Protein 5G5R (pdb70)

Radius of gyration: 19.46 Å; Cα contacts (8 Å, |Δi|>4): 552; chains: 2; bounding box: 60×40×52 Å

Nearest PDB structures (foldseek):
  5g5r-assembly1_A  TM=1.008E+00  e=5.854E-25  Archaeoglobus fulgidus
  7qbj-assembly1_A  TM=8.516E-01  e=6.018E-09  Escherichia coli
  7qem-assembly1_A  TM=8.513E-01  e=1.292E-08  Escherichia coli
  7oy9-assembly1_B  TM=8.715E-01  e=2.129E-07  Mycolicibacterium smegmatis
  7r50-assembly2_P  TM=8.609E-01  e=3.776E-07  Mycolicibacterium smegmatis

Secondary structure (DSSP, 8-state):
--S-BSS---B-TTSBHHHHHHHHHHH--SEEEEEETTEEEEEEEGGGGTT--TT-BGGGTSBS----B-TTS-HHHHHHHHHHHT-SEEEEEETTEEEEEEEHHHHHHHHHHHHHTTSS--/--EEEEE---EE-TT--EEEEEEEESTT-SS-EEEEEEE-TTS-EEEEEEE-TT--EEE-GGGBTTEEEEEETTTTEEEEEE-S--GGG-EEEEEEEESSSS--SEE---EEEEE-----

B-factor: mean 59.06, std 18.08, range [25.5, 141.25]

Structure (mmCIF, N/CA/C/O backbone):
data_5G5R
#
_entry.id   5G5R
#
_cell.length_a   68.440
_cell.length_b   68.440
_cell.length_c   196.800
_cell.angle_alpha   90.00
_cell.angle_beta   90.00
_cell.angle_gamma   120.00
#
_symmetry.space_group_name_H-M   'P 61 2 2'
#
loop_
_entity.id
_entity.type
_entity.pdbx_description
1 polymer 'SITE-2 PROTEASE'
2 polymer NANOBODY
3 non-polymer 'SULFATE ION'
4 water water
#
loop_
_atom_site.group_PDB
_atom_site.id
_atom_site.type_symbol
_atom_site.label_atom_id
_atom_site.label_alt_id
_atom_site.label_comp_id
_atom_site.label_asym_id
_atom_site.label_entity_id
_atom_site.label_seq_id
_atom_site.pdbx_PDB_ins_code
_atom_site.Cartn_x
_atom_site.Cartn_y
_atom_site.Cartn_z
_atom_site.occupancy
_atom_site.B_iso_or_equiv
_atom_site.auth_seq_id
_atom_site.auth_comp_id
_atom_site.auth_asym_id
_atom_site.auth_atom_id
_atom_site.pdbx_PDB_model_num
ATOM 1 N N . MET A 1 1 ? -18.367 -12.479 13.657 1.00 74.53 235 MET A N 1
ATOM 2 C CA . MET A 1 1 ? -17.068 -11.837 13.496 1.00 70.30 235 MET A CA 1
ATOM 3 C C . MET A 1 1 ? -17.218 -10.364 13.137 1.00 63.00 235 MET A C 1
ATOM 4 O O . MET A 1 1 ? -18.037 -10.002 12.292 1.00 59.80 235 MET A O 1
ATOM 9 N N . ASP A 1 2 ? -16.422 -9.517 13.784 1.00 58.56 236 ASP A N 1
ATOM 10 C CA . ASP A 1 2 ? -16.453 -8.096 13.486 1.00 56.86 236 ASP A CA 1
ATOM 11 C C . ASP A 1 2 ? -15.816 -7.819 12.127 1.00 55.90 236 ASP A C 1
ATOM 12 O O . ASP A 1 2 ? -15.093 -8.649 11.567 1.00 57.76 236 ASP A O 1
ATOM 17 N N . VAL A 1 3 ? -16.097 -6.624 11.603 1.00 54.08 237 VAL A N 1
ATOM 18 C CA . VAL A 1 3 ? -15.575 -6.150 10.323 1.00 53.75 237 VAL A CA 1
ATOM 19 C C . VAL A 1 3 ? -15.895 -7.159 9.225 1.00 54.83 237 VAL A C 1
ATOM 20 O O . VAL A 1 3 ? -15.048 -7.467 8.377 1.00 57.13 237 VAL A O 1
ATOM 24 N N . MET A 1 4 ? -17.117 -7.682 9.232 1.00 52.31 238 MET A N 1
ATOM 25 C CA . MET A 1 4 ? -17.577 -8.622 8.220 1.00 49.26 238 MET A CA 1
ATOM 26 C C . MET A 1 4 ? -18.611 -7.948 7.332 1.00 48.18 238 MET A C 1
ATOM 27 O O . MET A 1 4 ? -19.556 -7.328 7.831 1.00 50.78 238 MET A O 1
ATOM 32 N N . ASN A 1 5 ? -18.432 -8.073 6.021 1.00 40.73 239 ASN A N 1
ATOM 33 C CA . ASN A 1 5 ? -19.385 -7.552 5.051 1.00 43.89 239 ASN A CA 1
ATOM 34 C C . ASN A 1 5 ? -20.372 -8.653 4.679 1.00 42.89 239 ASN A C 1
ATOM 35 O O . ASN A 1 5 ? -19.981 -9.673 4.100 1.00 37.62 239 ASN A O 1
ATOM 40 N N . THR A 1 6 ? -21.647 -8.449 5.012 1.00 43.44 240 THR A N 1
ATOM 41 C CA . THR A 1 6 ? -22.677 -9.432 4.699 1.00 48.15 240 THR A CA 1
ATOM 42 C C . THR A 1 6 ? -23.184 -9.332 3.265 1.00 51.74 240 THR A C 1
ATOM 43 O O . THR A 1 6 ? -23.893 -10.239 2.814 1.00 56.27 240 THR A O 1
ATOM 47 N N . GLU A 1 7 ? -22.839 -8.266 2.544 1.00 45.73 241 GLU A N 1
ATOM 48 C CA . GLU A 1 7 ? -23.248 -8.106 1.148 1.00 46.08 241 GLU A CA 1
ATOM 49 C C . GLU A 1 7 ? -22.106 -8.546 0.232 1.00 47.59 241 GLU A C 1
ATOM 50 O O . GLU A 1 7 ? -21.408 -7.744 -0.390 1.00 48.44 241 GLU A O 1
ATOM 56 N N . VAL A 1 8 ? -21.938 -9.862 0.151 1.00 46.20 242 VAL A N 1
ATOM 57 C CA . VAL A 1 8 ? -20.832 -10.453 -0.593 1.00 45.47 242 VAL A CA 1
ATOM 58 C C . VAL A 1 8 ? -21.165 -10.468 -2.076 1.00 48.63 242 VAL A C 1
ATOM 59 O O . VAL A 1 8 ? -22.293 -10.784 -2.476 1.00 50.36 242 VAL A O 1
ATOM 63 N N . VAL A 1 9 ? -20.179 -10.127 -2.898 1.00 46.19 243 VAL A N 1
ATOM 64 C CA . VAL A 1 9 ? -20.291 -10.220 -4.347 1.00 44.32 243 VAL A CA 1
ATOM 65 C C . VAL A 1 9 ? -19.665 -11.546 -4.758 1.00 41.14 243 VAL A C 1
ATOM 66 O O . VAL A 1 9 ? -18.451 -11.738 -4.627 1.00 39.75 243 VAL A O 1
ATOM 70 N N . THR A 1 10 ? -20.491 -12.466 -5.245 1.00 37.65 244 THR A N 1
ATOM 71 C CA . THR A 1 10 ? -20.054 -13.807 -5.599 1.00 40.79 244 THR A CA 1
ATOM 72 C C . THR A 1 10 ? -20.294 -14.064 -7.081 1.00 41.49 244 THR A C 1
ATOM 73 O O . THR A 1 10 ? -21.001 -13.317 -7.763 1.00 38.64 244 THR A O 1
ATOM 77 N N . VAL A 1 11 ? -19.684 -15.141 -7.576 1.00 42.26 245 VAL A N 1
ATOM 78 C CA . VAL A 1 11 ? -19.871 -15.601 -8.944 1.00 41.53 245 VAL A CA 1
ATOM 79 C C . VAL A 1 11 ? -20.201 -17.087 -8.910 1.00 42.29 245 VAL A C 1
ATOM 80 O O . VAL A 1 11 ? -20.051 -17.759 -7.890 1.00 46.40 245 VAL A O 1
ATOM 84 N N . THR A 1 12 ? -20.657 -17.591 -10.047 1.00 44.81 246 THR A N 1
ATOM 85 C CA . THR A 1 12 ? -20.957 -18.999 -10.236 1.00 44.97 246 THR A CA 1
ATOM 86 C C . THR A 1 12 ? -19.913 -19.644 -11.137 1.00 41.84 246 THR A C 1
ATOM 87 O O . THR A 1 12 ? -19.200 -18.951 -11.871 1.00 42.91 246 THR A O 1
ATOM 91 N N . PRO A 1 13 ? -19.783 -20.973 -11.101 1.00 39.79 247 PRO A N 1
ATOM 92 C CA . PRO A 1 13 ? -18.842 -21.634 -12.019 1.00 41.91 247 PRO A CA 1
ATOM 93 C C . PRO A 1 13 ? -19.196 -21.453 -13.484 1.00 45.47 247 PRO A C 1
ATOM 94 O O . PRO A 1 13 ? -18.317 -21.611 -14.339 1.00 51.12 247 PRO A O 1
ATOM 98 N N . GLU A 1 14 ? -20.446 -21.119 -13.804 1.00 43.70 248 GLU A N 1
ATOM 99 C CA . GLU A 1 14 ? -20.879 -21.002 -15.189 1.00 46.53 248 GLU A CA 1
ATOM 100 C C . GLU A 1 14 ? -20.793 -19.582 -15.735 1.00 45.68 248 GLU A C 1
ATOM 101 O O . GLU A 1 14 ? -20.988 -19.390 -16.940 1.00 50.04 248 GLU A O 1
ATOM 107 N N . MET A 1 15 ? -20.519 -18.589 -14.895 1.00 42.09 249 MET A N 1
ATOM 108 C CA . MET A 1 15 ? -20.311 -17.242 -15.402 1.00 45.03 249 MET A CA 1
ATOM 109 C C . MET A 1 15 ? -18.992 -17.166 -16.161 1.00 45.84 249 MET A C 1
ATOM 110 O O . MET A 1 15 ? -18.063 -17.941 -15.918 1.00 45.92 249 MET A O 1
ATOM 115 N N . THR A 1 16 ? -18.920 -16.233 -17.101 1.00 44.10 250 THR A N 1
ATOM 116 C CA . THR A 1 16 ? -17.764 -16.106 -17.975 1.00 45.01 250 THR A CA 1
ATOM 117 C C . THR A 1 16 ? -16.783 -15.073 -17.434 1.00 42.69 250 THR A C 1
ATOM 118 O O . THR A 1 16 ? -17.118 -14.243 -16.585 1.00 41.32 250 THR A O 1
ATOM 122 N N . VAL A 1 17 ? -15.550 -15.145 -17.943 1.00 45.09 251 VAL A N 1
ATOM 123 C CA . VAL A 1 17 ? -14.530 -14.159 -17.593 1.00 46.19 251 VAL A CA 1
ATOM 124 C C . VAL A 1 17 ? -15.012 -12.754 -17.930 1.00 47.14 251 VAL A C 1
ATOM 125 O O . VAL A 1 17 ? -14.752 -11.797 -17.190 1.00 48.40 251 VAL A O 1
ATOM 129 N N . SER A 1 18 ? -15.735 -12.611 -19.043 1.00 45.57 252 SER A N 1
ATOM 130 C CA . SER A 1 18 ? -16.250 -11.303 -19.433 1.00 47.26 252 SER A CA 1
ATOM 131 C C . SER A 1 18 ? -17.163 -10.724 -18.361 1.00 49.14 252 SER A C 1
ATOM 132 O O . SER A 1 18 ? -17.049 -9.545 -18.008 1.00 50.51 252 SER A O 1
ATOM 135 N N . GLU A 1 19 ? -18.073 -11.541 -17.826 1.00 47.79 253 GLU A N 1
ATOM 136 C CA . GLU A 1 19 ? -18.986 -11.044 -16.804 1.00 46.45 253 GLU A CA 1
ATOM 137 C C . GLU A 1 19 ? -18.264 -10.768 -15.492 1.00 45.65 253 GLU A C 1
ATOM 138 O O . GLU A 1 19 ? -18.653 -9.857 -14.752 1.00 48.35 253 GLU A O 1
ATOM 144 N N . VAL A 1 20 ? -17.213 -11.533 -15.189 1.00 41.84 254 VAL A N 1
ATOM 145 C CA . VAL A 1 20 ? -16.442 -11.283 -13.976 1.00 44.72 254 VAL A CA 1
ATOM 146 C C . VAL A 1 20 ? -15.715 -9.949 -14.071 1.00 47.59 254 VAL A C 1
ATOM 147 O O . VAL A 1 20 ? -15.659 -9.186 -13.098 1.00 48.77 254 VAL A O 1
ATOM 151 N N . ILE A 1 21 ? -15.151 -9.643 -15.242 1.00 49.45 255 ILE A N 1
ATOM 152 C CA . ILE A 1 21 ? -14.471 -8.364 -15.431 1.00 48.99 255 ILE A CA 1
ATOM 153 C C . ILE A 1 21 ? -15.451 -7.211 -15.253 1.00 50.24 255 ILE A C 1
ATOM 154 O O . ILE A 1 21 ? -15.105 -6.163 -14.692 1.00 50.29 255 ILE A O 1
ATOM 159 N N . ASP A 1 22 ? -16.693 -7.388 -15.713 1.00 49.25 256 ASP A N 1
ATOM 160 C CA . ASP A 1 22 ? -17.708 -6.364 -15.492 1.00 54.52 256 ASP A CA 1
ATOM 161 C C . ASP A 1 22 ? -18.014 -6.200 -14.009 1.00 49.94 256 ASP A C 1
ATOM 162 O O . ASP A 1 22 ? -18.253 -5.081 -13.540 1.00 50.02 256 ASP A O 1
ATOM 167 N N . LEU A 1 23 ? -18.009 -7.301 -13.252 1.00 49.12 257 LEU A N 1
ATOM 168 C CA . LEU A 1 23 ? -18.181 -7.195 -11.807 1.00 46.26 257 LEU A CA 1
ATOM 169 C C . LEU A 1 23 ? -17.009 -6.462 -11.167 1.00 46.43 257 LEU A C 1
ATOM 170 O O . LEU A 1 23 ? -17.195 -5.694 -10.216 1.00 46.75 257 LEU A O 1
ATOM 175 N N . ILE A 1 24 ? -15.795 -6.689 -11.673 1.00 46.30 258 ILE A N 1
ATOM 176 C CA . ILE A 1 24 ? -14.631 -5.970 -11.164 1.00 49.08 258 ILE A CA 1
ATOM 177 C C . ILE A 1 24 ? -14.764 -4.481 -11.449 1.00 48.62 258 ILE A C 1
ATOM 178 O O . ILE A 1 24 ? -14.505 -3.641 -10.579 1.00 50.49 258 ILE A O 1
ATOM 183 N N . LEU A 1 25 ? -15.178 -4.128 -12.668 1.00 48.78 259 LEU A N 1
ATOM 184 C CA . LEU A 1 25 ? -15.345 -2.720 -13.007 1.00 52.50 259 LEU A CA 1
ATOM 185 C C . LEU A 1 25 ? -16.479 -2.080 -12.218 1.00 52.65 259 LEU A C 1
ATOM 186 O O . LEU A 1 25 ? -16.425 -0.882 -11.920 1.00 57.31 259 LEU A O 1
ATOM 191 N N . LYS A 1 26 ? -17.504 -2.856 -11.864 1.00 49.65 260 LYS A N 1
ATOM 192 C CA . LYS A 1 26 ? -18.653 -2.294 -11.163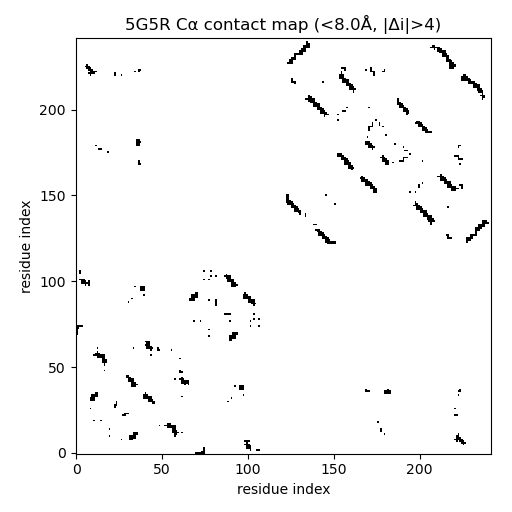 1.00 50.49 260 LYS A CA 1
ATOM 193 C C . LYS A 1 26 ? -18.398 -2.191 -9.663 1.00 50.79 260 LYS A C 1
ATOM 194 O O . LYS A 1 26 ? -18.552 -1.117 -9.072 1.00 51.69 260 LYS A O 1
ATOM 200 N N . THR A 1 27 ? -18.004 -3.298 -9.034 1.00 44.59 261 THR A N 1
ATOM 201 C CA . THR A 1 27 ? -17.904 -3.370 -7.582 1.00 47.35 261 THR A CA 1
ATOM 202 C C . THR A 1 27 ? -16.526 -3.008 -7.046 1.00 51.67 261 THR A C 1
ATOM 203 O O . THR A 1 27 ? -16.375 -2.861 -5.828 1.00 54.53 261 THR A O 1
ATOM 207 N N . LYS A 1 28 ? -15.528 -2.868 -7.917 1.00 48.42 262 LYS A N 1
ATOM 208 C CA . LYS A 1 28 ? -14.138 -2.578 -7.568 1.00 50.39 262 LYS A CA 1
ATOM 209 C C . LYS A 1 28 ? -13.482 -3.696 -6.763 1.00 48.59 262 LYS A C 1
ATOM 210 O O . LYS A 1 28 ? -12.380 -3.506 -6.236 1.00 50.41 262 LYS A O 1
ATOM 216 N N . HIS A 1 29 ? -14.125 -4.857 -6.648 1.00 43.07 263 HIS A N 1
ATOM 217 C CA . HIS A 1 29 ? -13.513 -5.994 -5.972 1.00 46.78 263 HIS A CA 1
ATOM 218 C C . HIS A 1 29 ? -12.521 -6.683 -6.899 1.00 45.48 263 HIS A C 1
ATOM 219 O O . HIS A 1 29 ? -12.778 -6.850 -8.095 1.00 47.52 263 HIS A O 1
ATOM 226 N N . LEU A 1 30 ? -11.383 -7.087 -6.339 1.00 46.61 264 LEU A N 1
ATOM 227 C CA . LEU A 1 30 ? -10.342 -7.774 -7.090 1.00 48.26 264 LEU A CA 1
ATOM 228 C C . LEU A 1 30 ? -10.412 -9.288 -6.938 1.00 48.99 264 LEU A C 1
ATOM 229 O O . LEU A 1 30 ? -9.484 -9.986 -7.356 1.00 53.60 264 LEU A O 1
ATOM 234 N N . GLY A 1 31 ? -11.488 -9.806 -6.353 1.00 44.05 265 GLY A N 1
ATOM 235 C CA . GLY A 1 31 ? -11.653 -11.235 -6.177 1.00 44.36 265 GLY A CA 1
ATOM 236 C C . GLY A 1 31 ? -13.043 -11.587 -5.690 1.00 43.26 265 GLY A C 1
ATOM 237 O O . GLY A 1 31 ? -13.684 -10.784 -5.005 1.00 42.66 265 GLY A O 1
ATOM 238 N N . PHE A 1 32 ? -13.524 -12.783 -6.032 1.00 42.24 266 PHE A N 1
ATOM 239 C CA . PHE A 1 32 ? -14.883 -13.179 -5.697 1.00 43.69 266 PHE A CA 1
ATOM 240 C C . PHE A 1 32 ? -14.939 -14.641 -5.279 1.00 47.76 266 PHE A C 1
ATOM 241 O O . PHE A 1 32 ? -14.284 -15.492 -5.900 1.00 49.99 266 PHE A O 1
ATOM 249 N N . PRO A 1 33 ? -15.707 -14.960 -4.240 1.00 43.52 267 PRO A N 1
ATOM 250 C CA . PRO A 1 33 ? -15.995 -16.367 -3.947 1.00 43.55 267 PRO A CA 1
ATOM 251 C C . PRO A 1 33 ? -16.908 -16.956 -5.010 1.00 43.20 267 PRO A C 1
ATOM 252 O O . PRO A 1 33 ? -17.823 -16.293 -5.504 1.00 39.16 267 PRO A O 1
ATOM 256 N N . VAL A 1 34 ? -16.651 -18.212 -5.367 1.00 42.86 268 VAL A N 1
ATOM 257 C CA . VAL A 1 34 ? -17.480 -18.940 -6.321 1.00 39.65 268 VAL A CA 1
ATOM 258 C C . VAL A 1 34 ? -18.458 -19.805 -5.539 1.00 41.71 268 VAL A C 1
ATOM 259 O O . VAL A 1 34 ? -18.059 -20.536 -4.624 1.00 44.95 268 VAL A O 1
ATOM 263 N N . VAL A 1 35 ? -19.742 -19.722 -5.895 1.00 38.13 269 VAL A N 1
ATOM 264 C CA . VAL A 1 35 ? -20.803 -20.385 -5.152 1.00 40.26 269 VAL A CA 1
ATOM 265 C C . VAL A 1 35 ? -21.725 -21.135 -6.107 1.00 41.36 269 VAL A C 1
ATOM 266 O O . VAL A 1 35 ? -21.846 -20.805 -7.289 1.00 43.68 269 VAL A O 1
ATOM 270 N N . GLU A 1 36 ? -22.377 -22.161 -5.565 1.00 39.26 270 GLU A N 1
ATOM 271 C CA . GLU A 1 36 ? -23.519 -22.820 -6.196 1.00 41.50 270 GLU A CA 1
ATOM 272 C C . GLU A 1 36 ? -24.694 -22.593 -5.252 1.00 41.83 270 GLU A C 1
ATOM 273 O O . GLU A 1 36 ? -24.837 -23.295 -4.247 1.00 43.34 270 GLU A O 1
ATOM 279 N N . GLY A 1 37 ? -25.528 -21.609 -5.571 1.00 45.10 271 GLY A N 1
ATOM 280 C CA . GLY A 1 37 ? -26.473 -21.099 -4.599 1.00 44.26 271 GLY A CA 1
ATOM 281 C C . GLY A 1 37 ? -25.735 -20.245 -3.591 1.00 44.46 271 GLY A C 1
ATOM 282 O O . GLY A 1 37 ? -25.203 -19.186 -3.938 1.00 40.43 271 GLY A O 1
ATOM 283 N N . GLU A 1 38 ? -25.685 -20.697 -2.340 1.00 48.81 272 GLU A N 1
ATOM 284 C CA . GLU A 1 38 ? -24.836 -20.084 -1.330 1.00 43.32 272 GLU A CA 1
ATOM 285 C C . GLU A 1 38 ? -23.661 -20.962 -0.932 1.00 43.34 272 GLU A C 1
ATOM 286 O O . GLU A 1 38 ? -22.791 -20.506 -0.183 1.00 45.79 272 GLU A O 1
ATOM 292 N N . ARG A 1 39 ? -23.608 -22.198 -1.419 1.00 43.51 273 ARG A N 1
ATOM 293 C CA . ARG A 1 39 ? -22.554 -23.128 -1.038 1.00 43.54 273 ARG A CA 1
ATOM 294 C C . ARG A 1 39 ? -21.245 -22.749 -1.723 1.00 43.23 273 ARG A C 1
ATOM 295 O O . ARG A 1 39 ? -21.185 -22.640 -2.952 1.00 44.13 273 ARG A O 1
ATOM 303 N N . LEU A 1 40 ? -20.198 -22.552 -0.927 1.00 44.77 274 LEU A N 1
ATOM 304 C CA . LEU A 1 40 ? -18.898 -22.154 -1.454 1.00 44.52 274 LEU A CA 1
ATOM 305 C C . LEU A 1 40 ? -18.249 -23.319 -2.193 1.00 46.94 274 LEU A C 1
ATOM 306 O O . LEU A 1 40 ? -18.085 -24.406 -1.629 1.00 48.74 274 LEU A O 1
ATOM 311 N N . VAL A 1 41 ? -17.877 -23.095 -3.453 1.00 45.48 275 VAL A N 1
ATOM 312 C CA . VAL A 1 41 ? -17.242 -24.124 -4.267 1.00 47.67 275 VAL A CA 1
ATOM 313 C C . VAL A 1 41 ? -15.872 -23.716 -4.787 1.00 46.19 275 VAL A C 1
ATOM 314 O O . VAL A 1 41 ? -15.154 -24.571 -5.327 1.00 48.99 275 VAL A O 1
ATOM 318 N N . GLY A 1 42 ? -15.481 -22.454 -4.655 1.00 44.32 276 GLY A N 1
ATOM 319 C CA . GLY A 1 42 ? -14.177 -22.038 -5.138 1.00 39.52 276 GLY A CA 1
ATOM 320 C C . GLY A 1 42 ? -13.984 -20.551 -4.952 1.00 42.25 276 GLY A C 1
ATOM 321 O O . GLY A 1 42 ? -14.870 -19.836 -4.469 1.00 44.40 276 GLY A O 1
ATOM 322 N N . ILE A 1 43 ? -12.799 -20.094 -5.347 1.00 42.91 277 ILE A N 1
ATOM 323 C CA . ILE A 1 43 ? -12.418 -18.690 -5.257 1.00 45.28 277 ILE A CA 1
ATOM 324 C C . ILE A 1 43 ? -11.747 -18.296 -6.567 1.00 44.90 277 ILE A C 1
ATOM 325 O O . ILE A 1 43 ? -11.046 -19.105 -7.184 1.00 49.06 277 ILE A O 1
ATOM 330 N N . ILE A 1 44 ? -11.981 -17.062 -7.006 1.00 40.20 278 ILE A N 1
ATOM 331 C CA . ILE A 1 44 ? -11.388 -16.544 -8.232 1.00 45.30 278 ILE A CA 1
ATOM 332 C C . ILE A 1 44 ? -10.864 -15.141 -7.962 1.00 45.88 278 ILE A C 1
ATOM 333 O O . ILE A 1 44 ? -11.455 -14.384 -7.183 1.00 48.47 278 ILE A O 1
ATOM 338 N N . THR A 1 45 ? -9.735 -14.805 -8.583 1.00 45.18 279 THR A N 1
ATOM 339 C CA . THR A 1 45 ? -9.063 -13.533 -8.364 1.00 48.37 279 THR A CA 1
ATOM 340 C C . THR A 1 45 ? -8.757 -12.878 -9.703 1.00 52.61 279 THR A C 1
ATOM 341 O O . THR A 1 45 ? -8.888 -13.488 -10.768 1.00 56.98 279 THR A O 1
ATOM 345 N N . LEU A 1 46 ? -8.336 -11.612 -9.633 1.00 53.58 280 LEU A N 1
ATOM 346 C CA . LEU A 1 46 ? -7.931 -10.898 -10.839 1.00 51.61 280 LEU A CA 1
ATOM 347 C C . LEU A 1 46 ? -6.717 -11.547 -11.489 1.00 56.00 280 LEU A C 1
ATOM 348 O O . LEU A 1 46 ? -6.587 -11.533 -12.718 1.00 54.78 280 LEU A O 1
ATOM 353 N N . HIS A 1 47 ? -5.822 -12.124 -10.682 1.00 58.06 281 HIS A N 1
ATOM 354 C CA . HIS A 1 47 ? -4.647 -12.792 -11.230 1.00 62.21 281 HIS A CA 1
ATOM 355 C C . HIS A 1 47 ? -5.029 -14.009 -12.063 1.00 61.60 281 HIS A C 1
ATOM 356 O O . HIS A 1 47 ? -4.305 -14.370 -12.997 1.00 60.90 281 HIS A O 1
ATOM 363 N N . ASP A 1 48 ? -6.163 -14.643 -11.753 1.00 61.96 282 ASP A N 1
ATOM 364 C CA . ASP A 1 48 ? -6.552 -15.854 -12.469 1.00 61.84 282 ASP A CA 1
ATOM 365 C C . ASP A 1 48 ? -7.043 -15.554 -13.879 1.00 57.29 282 ASP A C 1
ATOM 366 O O . ASP A 1 48 ? -6.949 -16.416 -14.759 1.00 55.43 282 ASP A O 1
ATOM 371 N N . ILE A 1 49 ? -7.564 -14.352 -14.117 1.00 55.03 283 ILE A N 1
ATOM 372 C CA . ILE A 1 49 ? -8.198 -14.034 -15.393 1.00 55.84 283 ILE A CA 1
ATOM 373 C C . ILE A 1 49 ? -7.226 -13.303 -16.308 1.00 53.95 283 ILE A C 1
ATOM 374 O O . ILE A 1 49 ? -7.619 -12.795 -17.364 1.00 58.68 283 ILE A O 1
ATOM 379 N N . ILE A 1 50 ? -5.955 -13.250 -15.919 1.00 70.58 284 ILE A N 1
ATOM 380 C CA . ILE A 1 50 ? -4.951 -12.584 -16.741 1.00 76.73 284 ILE A CA 1
ATOM 381 C C . ILE A 1 50 ? -4.717 -13.406 -18.002 1.00 80.01 284 ILE A C 1
ATOM 382 O O . ILE A 1 50 ? -4.351 -14.586 -17.932 1.00 80.68 284 ILE A O 1
ATOM 387 N N . GLY A 1 51 ? -4.927 -12.786 -19.162 1.00 81.37 285 GLY A N 1
ATOM 388 C CA . GLY A 1 51 ? -4.695 -13.455 -20.427 1.00 85.44 285 GLY A CA 1
ATOM 389 C C . GLY A 1 51 ? -5.678 -14.550 -20.776 1.00 80.20 285 GLY A C 1
ATOM 390 O O . GLY A 1 51 ? -5.478 -15.245 -21.777 1.00 84.48 285 GLY A O 1
ATOM 391 N N . VAL A 1 52 ? -6.728 -14.731 -19.987 1.00 75.85 286 VAL A N 1
ATOM 392 C CA . VAL A 1 52 ? -7.736 -15.754 -20.238 1.00 77.92 286 VAL A CA 1
ATOM 393 C C . VAL A 1 52 ? -8.771 -15.204 -21.207 1.00 78.95 286 VAL A C 1
ATOM 394 O O . VAL A 1 52 ? -9.172 -14.037 -21.114 1.00 77.06 286 VAL A O 1
ATOM 398 N N . GLU A 1 53 ? -9.200 -16.042 -22.146 1.00 80.07 287 GLU A N 1
ATOM 399 C CA . GLU A 1 53 ? -10.197 -15.623 -23.120 1.00 81.46 287 GLU A CA 1
ATOM 400 C C . GLU A 1 53 ? -11.492 -15.235 -22.409 1.00 69.07 287 GLU A C 1
ATOM 401 O O . GLU A 1 53 ? -11.864 -15.861 -21.410 1.00 65.57 287 GLU A O 1
ATOM 407 N N . PRO A 1 54 ? -12.204 -14.212 -22.894 1.00 67.91 288 PRO A N 1
ATOM 408 C CA . PRO A 1 54 ? -13.386 -13.728 -22.161 1.00 62.13 288 PRO A CA 1
ATOM 409 C C . PRO A 1 54 ? -14.554 -14.703 -22.144 1.00 60.42 288 PRO A C 1
ATOM 410 O O . PRO A 1 54 ? -15.418 -14.580 -21.268 1.00 55.64 288 PRO A O 1
ATOM 414 N N . GLU A 1 55 ? -14.615 -15.660 -23.071 1.00 64.43 289 GLU A N 1
ATOM 415 C CA . GLU A 1 55 ? -15.708 -16.625 -23.073 1.00 67.13 289 GLU A CA 1
ATOM 416 C C . GLU A 1 55 ? -15.472 -17.791 -22.121 1.00 65.67 289 GLU A C 1
ATOM 417 O O . GLU A 1 55 ? -16.393 -18.586 -21.903 1.00 61.11 289 GLU A O 1
ATOM 423 N N . GLU A 1 56 ? -14.272 -17.911 -21.558 1.00 63.10 290 GLU A N 1
ATOM 424 C CA . GLU A 1 56 ? -13.971 -19.009 -20.650 1.00 63.89 290 GLU A CA 1
ATOM 425 C C . GLU A 1 56 ? -14.834 -18.920 -19.397 1.00 58.82 290 GLU A C 1
ATOM 426 O O . GLU A 1 56 ? -15.101 -17.831 -18.882 1.00 57.14 290 GLU A O 1
ATOM 432 N N . ARG A 1 57 ? -15.279 -20.075 -18.910 1.00 60.42 291 ARG A N 1
ATOM 433 C CA . ARG A 1 57 ? -16.134 -20.109 -17.734 1.00 57.30 291 ARG A CA 1
ATOM 434 C C . ARG A 1 57 ? -15.294 -20.103 -16.457 1.00 53.10 291 ARG A C 1
ATOM 435 O O . ARG A 1 57 ? -14.118 -20.476 -16.451 1.00 54.66 291 ARG A O 1
ATOM 443 N N . VAL A 1 58 ? -15.921 -19.665 -15.362 1.00 51.66 292 VAL A N 1
ATOM 444 C CA . VAL A 1 58 ? -15.203 -19.498 -14.100 1.00 48.88 292 VAL A CA 1
ATOM 445 C C . VAL A 1 58 ? -14.755 -20.845 -13.544 1.00 49.36 292 VAL A C 1
ATOM 446 O O . VAL A 1 58 ? -13.668 -20.962 -12.965 1.00 52.74 292 VAL A O 1
ATOM 450 N N . GLY A 1 59 ? -15.574 -21.885 -13.722 1.00 47.03 293 GLY A N 1
ATOM 451 C CA . GLY A 1 59 ? -15.269 -23.176 -13.126 1.00 50.13 293 GLY A CA 1
ATOM 452 C C . GLY A 1 59 ? -13.958 -23.779 -13.593 1.00 53.52 293 GLY A C 1
ATOM 453 O O . GLY A 1 59 ? -13.343 -24.568 -12.871 1.00 60.59 293 GLY A O 1
ATOM 454 N N . ASN A 1 60 ? -13.511 -23.422 -14.794 1.00 55.67 294 ASN A N 1
ATOM 455 C CA . ASN A 1 60 ? -12.263 -23.937 -15.344 1.00 60.14 294 ASN A CA 1
ATOM 456 C C . ASN A 1 60 ? -11.051 -23.099 -14.960 1.00 65.78 294 ASN A C 1
ATOM 457 O O . ASN A 1 60 ? -9.926 -23.465 -15.313 1.00 64.16 294 ASN A O 1
ATOM 462 N N . ILE A 1 61 ? -11.250 -21.995 -14.246 1.00 51.32 295 ILE A N 1
ATOM 463 C CA . ILE A 1 61 ? -10.170 -21.063 -13.944 1.00 53.63 295 ILE A CA 1
ATOM 464 C C . ILE A 1 61 ? -10.029 -20.925 -12.434 1.00 53.46 295 ILE A C 1
ATOM 465 O O . ILE A 1 61 ? -8.923 -20.733 -11.915 1.00 54.88 295 ILE A O 1
ATOM 470 N N . MET A 1 62 ? -11.147 -21.053 -11.723 1.00 51.21 296 MET A N 1
ATOM 471 C CA . MET A 1 62 ? -11.171 -20.838 -10.285 1.00 45.39 296 MET A CA 1
ATOM 472 C C . MET A 1 62 ? -10.286 -21.847 -9.558 1.00 44.55 296 MET A C 1
ATOM 473 O O . MET A 1 62 ? -9.907 -22.892 -10.094 1.00 45.95 296 MET A O 1
ATOM 478 N N . SER A 1 63 ? -9.964 -21.519 -8.312 1.00 44.73 297 SER A N 1
ATOM 479 C CA . SER A 1 63 ? -9.255 -22.422 -7.419 1.00 47.70 297 SER A CA 1
ATOM 480 C C . SER A 1 63 ? -10.257 -23.080 -6.481 1.00 50.44 297 SER A C 1
ATOM 481 O O . SER A 1 63 ? -11.067 -22.394 -5.851 1.00 48.09 297 SER A O 1
ATOM 484 N N . ARG A 1 64 ? -10.205 -24.409 -6.398 1.00 49.08 298 ARG A N 1
ATOM 485 C CA . ARG A 1 64 ? -11.088 -25.132 -5.493 1.00 52.20 298 ARG A CA 1
ATOM 486 C C . ARG A 1 64 ? -10.544 -25.196 -4.073 1.00 53.62 298 ARG A C 1
ATOM 487 O O . ARG A 1 64 ? -11.295 -25.537 -3.152 1.00 56.17 298 ARG A O 1
ATOM 495 N N . GLU A 1 65 ? -9.265 -24.882 -3.876 1.00 57.35 299 GLU A N 1
ATOM 496 C CA . GLU A 1 65 ? -8.695 -24.743 -2.538 1.00 58.97 299 GLU A CA 1
ATOM 497 C C . GLU A 1 65 ? -9.026 -23.345 -2.038 1.00 61.07 299 GLU A C 1
ATOM 498 O O . GLU A 1 65 ? -8.401 -22.363 -2.447 1.00 64.24 299 GLU A O 1
ATOM 504 N N . VAL A 1 66 ? -10.016 -23.244 -1.157 1.00 57.91 300 VAL A N 1
ATOM 505 C CA . VAL A 1 66 ? -10.510 -21.956 -0.689 1.00 58.94 300 VAL A CA 1
ATOM 506 C C . VAL A 1 66 ? -10.314 -21.876 0.819 1.00 56.75 300 VAL A C 1
ATOM 507 O O . VAL A 1 66 ? -10.835 -22.713 1.568 1.00 57.65 300 VAL A O 1
ATOM 511 N N . VAL A 1 67 ? -9.554 -20.879 1.257 1.00 56.13 301 VAL A N 1
ATOM 512 C CA . VAL A 1 67 ? -9.369 -20.617 2.679 1.00 53.80 301 VAL A CA 1
ATOM 513 C C . VAL A 1 67 ? -10.536 -19.775 3.174 1.00 52.17 301 VAL A C 1
ATOM 514 O O . VAL A 1 67 ? -10.877 -18.751 2.571 1.00 51.31 301 VAL A O 1
ATOM 518 N N . ALA A 1 68 ? -11.156 -20.205 4.270 1.00 52.87 302 ALA A N 1
ATOM 519 C CA . ALA A 1 68 ? -12.330 -19.529 4.800 1.00 49.24 302 ALA A CA 1
ATOM 520 C C . ALA A 1 68 ? -12.255 -19.490 6.320 1.00 55.17 302 ALA A C 1
ATOM 521 O O . ALA A 1 68 ? -11.438 -20.171 6.945 1.00 58.38 302 ALA A O 1
ATOM 523 N N . VAL A 1 69 ? -13.126 -18.673 6.913 1.00 53.44 303 VAL A N 1
ATOM 524 C CA . VAL A 1 69 ? -13.230 -18.542 8.358 1.00 53.32 303 VAL A CA 1
ATOM 525 C C . VAL A 1 69 ? -14.689 -18.689 8.763 1.00 51.27 303 VAL A C 1
ATOM 526 O O . VAL A 1 69 ? -15.606 -18.525 7.956 1.00 54.29 303 VAL A O 1
ATOM 530 N N . SER A 1 70 ? -14.886 -18.995 10.007 1.00 55.18 304 SER A N 1
ATOM 531 C CA . SER A 1 70 ? -16.206 -19.142 10.596 1.00 60.10 304 SER A CA 1
ATOM 532 C C . SER A 1 70 ? -16.639 -17.838 11.259 1.00 57.30 304 SER A C 1
ATOM 533 O O . SER A 1 70 ? -15.800 -17.076 11.750 1.00 56.56 304 SER A O 1
ATOM 536 N N . PRO A 1 71 ? -17.942 -17.543 11.281 1.00 56.59 305 PRO A N 1
ATOM 537 C CA . PRO A 1 71 ? -18.409 -16.347 12.003 1.00 57.90 305 PRO A CA 1
ATOM 538 C C . PRO A 1 71 ? -18.130 -16.394 13.496 1.00 63.03 305 PRO A C 1
ATOM 539 O O . PRO A 1 71 ? -18.245 -15.356 14.160 1.00 65.12 305 PRO A O 1
ATOM 543 N N . ASN A 1 72 ? -17.769 -17.557 14.043 1.00 65.11 306 ASN A N 1
ATOM 544 C CA . ASN A 1 72 ? -17.405 -17.653 15.450 1.00 67.63 306 ASN A CA 1
ATOM 545 C C . ASN A 1 72 ? -15.984 -17.179 15.720 1.00 62.33 306 ASN A C 1
ATOM 546 O O . ASN A 1 72 ? -15.651 -16.887 16.874 1.00 64.05 306 ASN A O 1
ATOM 551 N N . GLN A 1 73 ? -15.143 -17.101 14.693 1.00 54.27 307 GLN A N 1
ATOM 552 C CA . GLN A 1 73 ? -13.796 -16.584 14.859 1.00 53.31 307 GLN A CA 1
ATOM 553 C C . GLN A 1 73 ? -13.817 -15.056 14.880 1.00 50.24 307 GLN A C 1
ATOM 554 O O . GLN A 1 73 ? -14.825 -14.416 14.574 1.00 52.07 307 GLN A O 1
ATOM 560 N N . SER A 1 74 ? -12.683 -14.471 15.248 1.00 50.18 308 SER A N 1
ATOM 561 C CA . SER A 1 74 ? -12.575 -13.030 15.408 1.00 44.37 308 SER A CA 1
ATOM 562 C C . SER A 1 74 ? -11.946 -12.396 14.176 1.00 43.99 308 SER A C 1
ATOM 563 O O . SER A 1 74 ? -11.322 -13.066 13.349 1.00 47.50 308 SER A O 1
ATOM 566 N N . ALA A 1 75 ? -12.117 -11.077 14.065 1.00 54.45 309 ALA A N 1
ATOM 567 C CA . ALA A 1 75 ? -11.494 -10.343 12.973 1.00 50.79 309 ALA A CA 1
ATOM 568 C C . ALA A 1 75 ? -9.976 -10.382 13.059 1.00 48.58 309 ALA A C 1
ATOM 569 O O . ALA A 1 75 ? -9.299 -10.213 12.040 1.00 51.35 309 ALA A O 1
ATOM 571 N N . PHE A 1 76 ? -9.425 -10.606 14.252 1.00 50.42 310 PHE A N 1
ATOM 572 C CA . PHE A 1 76 ? -7.980 -10.705 14.397 1.00 52.89 310 PHE A CA 1
ATOM 573 C C . PHE A 1 76 ? -7.454 -12.045 13.905 1.00 53.35 310 PHE A C 1
ATOM 574 O O . PHE A 1 76 ? -6.322 -12.120 13.418 1.00 56.81 310 PHE A O 1
ATOM 582 N N . GLU A 1 77 ? -8.255 -13.107 14.017 1.00 54.24 311 GLU A N 1
ATOM 583 C CA . GLU A 1 77 ? -7.869 -14.381 13.420 1.00 53.91 311 GLU A CA 1
ATOM 584 C C . GLU A 1 77 ? -7.897 -14.298 11.900 1.00 51.79 311 GLU A C 1
ATOM 585 O O . GLU A 1 77 ? -7.000 -14.822 11.228 1.00 50.68 311 GLU A O 1
ATOM 591 N N . ALA A 1 78 ? -8.918 -13.642 11.343 1.00 50.30 312 ALA A N 1
ATOM 592 C CA . ALA A 1 78 ? -8.977 -13.453 9.897 1.00 49.29 312 ALA A CA 1
ATOM 593 C C . ALA A 1 78 ? -7.812 -12.605 9.408 1.00 48.36 312 ALA A C 1
ATOM 594 O O . ALA A 1 78 ? -7.246 -12.868 8.340 1.00 42.96 312 ALA A O 1
ATOM 596 N N . PHE A 1 79 ? -7.437 -11.581 10.180 1.00 48.25 313 PHE A N 1
ATOM 597 C CA . PHE A 1 79 ? -6.280 -10.768 9.821 1.00 52.25 313 PHE A CA 1
ATOM 598 C C . PHE A 1 79 ? -5.003 -11.596 9.839 1.00 53.63 313 PHE A C 1
ATOM 599 O O . PHE A 1 79 ? -4.144 -11.447 8.961 1.00 53.72 313 PHE A O 1
ATOM 607 N N . LYS A 1 80 ? -4.862 -12.478 10.831 1.00 57.71 314 LYS A N 1
ATOM 608 C CA . LYS A 1 80 ? -3.685 -13.336 10.900 1.00 57.35 314 LYS A CA 1
ATOM 609 C C . LYS A 1 80 ? -3.633 -14.300 9.722 1.00 57.40 314 LYS A C 1
ATOM 610 O O . LYS A 1 80 ? -2.563 -14.527 9.145 1.00 56.79 314 LYS A O 1
ATOM 616 N N . ILE A 1 81 ? -4.777 -14.875 9.350 1.00 57.12 315 ILE A N 1
ATOM 617 C CA . ILE A 1 81 ? -4.801 -15.822 8.241 1.00 55.85 315 ILE A CA 1
ATOM 618 C C . ILE A 1 81 ? -4.484 -15.117 6.929 1.00 55.43 315 ILE A C 1
ATOM 619 O O . ILE A 1 81 ? -3.700 -15.619 6.115 1.00 58.87 315 ILE A O 1
ATOM 624 N N . MET A 1 82 ? -5.076 -13.941 6.707 1.00 53.45 316 MET A N 1
ATOM 625 C CA . MET A 1 82 ? -4.806 -13.207 5.475 1.00 55.51 316 MET A CA 1
ATOM 626 C C . MET A 1 82 ? -3.360 -12.732 5.406 1.00 55.91 316 MET A C 1
ATOM 627 O O . MET A 1 82 ? -2.776 -12.693 4.317 1.00 58.95 316 MET A O 1
ATOM 632 N N . SER A 1 83 ? -2.765 -12.372 6.545 1.00 55.72 317 SER A N 1
ATOM 633 C CA . SER A 1 83 ? -1.355 -11.994 6.550 1.00 60.36 317 SER A CA 1
ATOM 634 C C . SER A 1 83 ? -0.461 -13.204 6.312 1.00 65.02 317 SER A C 1
ATOM 635 O O . SER A 1 83 ? 0.582 -13.094 5.660 1.00 67.74 317 SER A O 1
ATOM 638 N N . GLU A 1 84 ? -0.852 -14.367 6.834 1.00 62.87 318 GLU A N 1
ATOM 639 C CA . GLU A 1 84 ? -0.022 -15.557 6.688 1.00 62.35 318 GLU A CA 1
ATOM 640 C C . GLU A 1 84 ? -0.110 -16.126 5.276 1.00 62.66 318 GLU A C 1
ATOM 641 O O . GLU A 1 84 ? 0.906 -16.542 4.707 1.00 62.65 318 GLU A O 1
ATOM 647 N N . MET A 1 85 ? -1.312 -16.146 4.694 1.00 61.39 319 MET A N 1
ATOM 648 C CA . MET A 1 85 ? -1.510 -16.674 3.350 1.00 59.56 319 MET A CA 1
ATOM 649 C C . MET A 1 85 ? -1.224 -15.655 2.256 1.00 60.69 319 MET A C 1
ATOM 650 O O . MET A 1 85 ? -1.058 -16.044 1.094 1.00 60.36 319 MET A O 1
ATOM 655 N N . GLY A 1 86 ? -1.172 -14.368 2.592 1.00 62.34 320 GLY A N 1
ATOM 656 C CA . GLY A 1 86 ? -0.938 -13.347 1.588 1.00 64.94 320 GLY A CA 1
ATOM 657 C C . GLY A 1 86 ? -2.127 -13.063 0.696 1.00 66.72 320 GLY A C 1
ATOM 658 O O . GLY A 1 86 ? -1.944 -12.699 -0.470 1.00 68.40 320 GLY A O 1
ATOM 659 N N . ILE A 1 87 ? -3.342 -13.218 1.213 1.00 65.98 321 ILE A N 1
ATOM 660 C CA . ILE A 1 87 ? -4.557 -12.991 0.444 1.00 62.98 321 ILE A CA 1
ATOM 661 C C . ILE A 1 87 ? -5.227 -11.717 0.944 1.00 60.42 321 ILE A C 1
ATOM 662 O O . ILE A 1 87 ? -5.016 -11.272 2.076 1.00 59.18 321 ILE A O 1
ATOM 667 N N . GLY A 1 88 ? -6.050 -11.127 0.079 1.00 57.93 322 GLY A N 1
ATOM 668 C CA . GLY A 1 88 ? -6.655 -9.844 0.378 1.00 56.57 322 GLY A CA 1
ATOM 669 C C . GLY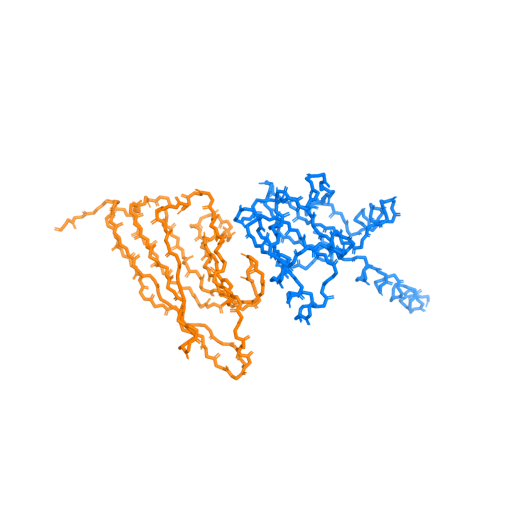 A 1 88 ? -8.099 -9.921 0.823 1.00 55.49 322 GLY A C 1
ATOM 670 O O . GLY A 1 88 ? -8.673 -8.918 1.261 1.00 61.99 322 GLY A O 1
ATOM 671 N N . ARG A 1 89 ? -8.703 -11.101 0.714 1.00 47.26 323 ARG A N 1
ATOM 672 C CA . ARG A 1 89 ? -10.091 -11.281 1.108 1.00 47.06 323 ARG A CA 1
ATOM 673 C C . ARG A 1 89 ? -10.268 -12.681 1.670 1.00 48.98 323 ARG A C 1
ATOM 674 O O . ARG A 1 89 ? -9.560 -13.616 1.287 1.00 53.08 323 ARG A O 1
ATOM 682 N N . LEU A 1 90 ? -11.226 -12.813 2.578 1.00 43.74 324 LEU A N 1
ATOM 683 C CA . LEU A 1 90 ? -11.452 -14.069 3.274 1.00 48.52 324 LEU A CA 1
ATOM 684 C C . LEU A 1 90 ? -12.949 -14.320 3.402 1.00 49.78 324 LEU A C 1
ATOM 685 O O . LEU A 1 90 ? -13.637 -13.606 4.143 1.00 53.01 324 LEU A O 1
ATOM 690 N N . PRO A 1 91 ? -13.493 -15.304 2.690 1.00 52.31 325 PRO A N 1
ATOM 691 C CA . PRO A 1 91 ? -14.927 -15.586 2.814 1.00 48.28 325 PRO A CA 1
ATOM 692 C C . PRO A 1 91 ? -15.256 -16.183 4.173 1.00 48.42 325 PRO A C 1
ATOM 693 O O . PRO A 1 91 ? -14.491 -16.976 4.727 1.00 50.40 325 PRO A O 1
ATOM 697 N N . VAL A 1 92 ? -16.403 -15.784 4.714 1.00 47.32 326 VAL A N 1
ATOM 698 C CA . VAL A 1 92 ? -16.910 -16.307 5.978 1.00 49.28 326 VAL A CA 1
ATOM 699 C C . VAL A 1 92 ? -18.065 -17.244 5.658 1.00 49.87 326 VAL A C 1
ATOM 700 O O . VAL A 1 92 ? -19.078 -16.819 5.089 1.00 49.07 326 VAL A O 1
ATOM 704 N N . VAL A 1 93 ? -17.916 -18.518 6.019 1.00 51.42 327 VAL A N 1
ATOM 705 C CA . VAL A 1 93 ? -18.916 -19.527 5.698 1.00 53.62 327 VAL A CA 1
ATOM 706 C C . VAL A 1 93 ? -19.390 -20.198 6.979 1.00 55.87 327 VAL A C 1
ATOM 707 O O . VAL A 1 93 ? -18.674 -20.254 7.985 1.00 58.07 327 VAL A O 1
ATOM 711 N N . GLU A 1 94 ? -20.623 -20.700 6.934 1.00 59.26 328 GLU A N 1
ATOM 712 C CA . GLU A 1 94 ? -21.207 -21.468 8.026 1.00 62.94 328 GLU A CA 1
ATOM 713 C C . GLU A 1 94 ? -22.090 -22.542 7.413 1.00 63.77 328 GLU A C 1
ATOM 714 O O . GLU A 1 94 ? -23.007 -22.226 6.649 1.00 65.72 328 GLU A O 1
ATOM 720 N N . HIS A 1 95 ? -21.808 -23.804 7.746 1.00 64.39 329 HIS A N 1
ATOM 721 C CA . HIS A 1 95 ? -22.449 -24.959 7.112 1.00 66.71 329 HIS A CA 1
ATOM 722 C C . HIS A 1 95 ? -22.221 -24.955 5.602 1.00 63.83 329 HIS A C 1
ATOM 723 O O . HIS A 1 95 ? -23.120 -25.264 4.817 1.00 66.27 329 HIS A O 1
ATOM 730 N N . GLY A 1 96 ? -21.005 -24.597 5.192 1.00 60.02 330 GLY A N 1
ATOM 731 C CA . GLY A 1 96 ? -20.645 -24.564 3.790 1.00 57.54 330 GLY A CA 1
ATOM 732 C C . GLY A 1 96 ? -21.228 -23.419 2.993 1.00 58.83 330 GLY A C 1
ATOM 733 O O . GLY A 1 96 ? -20.927 -23.307 1.799 1.00 61.27 330 GLY A O 1
ATOM 734 N N . ARG A 1 97 ? -22.041 -22.562 3.605 1.00 57.59 331 ARG A N 1
ATOM 735 C CA . ARG A 1 97 ? -22.699 -21.460 2.916 1.00 54.82 331 ARG A CA 1
ATOM 736 C C . ARG A 1 97 ? -22.015 -20.146 3.265 1.00 51.02 331 ARG A C 1
ATOM 737 O O . ARG A 1 97 ? -21.775 -19.860 4.442 1.00 47.19 331 ARG A O 1
ATOM 745 N N . VAL A 1 98 ? -21.716 -19.347 2.242 1.00 50.96 332 VAL A N 1
ATOM 746 C CA . VAL A 1 98 ? -21.065 -18.058 2.445 1.00 45.64 332 VAL A CA 1
ATOM 747 C C . VAL A 1 98 ? -22.034 -17.115 3.147 1.00 47.72 332 VAL A C 1
ATOM 748 O O . VAL A 1 98 ? -23.099 -16.785 2.613 1.00 55.46 332 VAL A O 1
ATOM 752 N N . VAL A 1 99 ? -21.666 -16.678 4.350 1.00 49.92 333 VAL A N 1
ATOM 753 C CA . VAL A 1 99 ? -22.478 -15.737 5.116 1.00 50.95 333 VAL A CA 1
ATOM 754 C C . VAL A 1 99 ? -21.876 -14.343 5.162 1.00 51.11 333 VAL A C 1
ATOM 755 O O . VAL A 1 99 ? -22.559 -13.406 5.609 1.00 55.62 333 VAL A O 1
ATOM 759 N N . GLY A 1 100 ? -20.636 -14.171 4.722 1.00 48.92 334 GLY A N 1
ATOM 760 C CA . GLY A 1 100 ? -20.009 -12.863 4.733 1.00 48.67 334 GLY A CA 1
ATOM 761 C C . GLY A 1 100 ? -18.639 -12.943 4.102 1.00 44.66 334 GLY A C 1
ATOM 762 O O . GLY A 1 100 ? -18.228 -13.984 3.581 1.00 42.25 334 GLY A O 1
ATOM 763 N N . ILE A 1 101 ? -17.931 -11.818 4.155 1.00 41.05 335 ILE A N 1
ATOM 764 C CA . ILE A 1 101 ? -16.562 -11.748 3.655 1.00 40.51 335 ILE A CA 1
ATOM 765 C C . ILE A 1 101 ? -15.823 -10.662 4.426 1.00 43.13 335 ILE A C 1
ATOM 766 O O . ILE A 1 101 ? -16.404 -9.638 4.798 1.00 42.37 335 ILE A O 1
ATOM 771 N N . VAL A 1 102 ? -14.542 -10.905 4.688 1.00 40.49 336 VAL A N 1
ATOM 772 C CA . VAL A 1 102 ? -13.673 -9.962 5.381 1.00 42.37 336 VAL A CA 1
ATOM 773 C C . VAL A 1 102 ? -12.527 -9.606 4.447 1.00 40.43 336 VAL A C 1
ATOM 774 O O . VAL A 1 102 ? -11.856 -10.497 3.914 1.00 45.91 336 VAL A O 1
ATOM 778 N N . SER A 1 103 ? -12.302 -8.312 4.252 1.00 40.43 337 SER A N 1
ATOM 779 C CA . SER A 1 103 ? -11.249 -7.837 3.367 1.00 45.27 337 SER A CA 1
ATOM 780 C C . SER A 1 103 ? -10.039 -7.389 4.174 1.00 46.50 337 SER A C 1
ATOM 781 O O . SER A 1 103 ? -10.177 -6.814 5.258 1.00 42.71 337 SER A O 1
ATOM 784 N N . ARG A 1 104 ? -8.851 -7.663 3.634 1.00 47.40 338 ARG A N 1
ATOM 785 C CA . ARG A 1 104 ? -7.627 -7.144 4.231 1.00 53.60 338 ARG A CA 1
ATOM 786 C C . ARG A 1 104 ? -7.619 -5.622 4.236 1.00 58.47 338 ARG A C 1
ATOM 787 O O . ARG A 1 104 ? -7.033 -5.006 5.133 1.00 61.68 338 ARG A O 1
ATOM 795 N N . SER A 1 105 ? -8.277 -5.000 3.253 1.00 58.30 339 SER A N 1
ATOM 796 C CA . SER A 1 105 ? -8.306 -3.543 3.177 1.00 58.18 339 SER A CA 1
ATOM 797 C C . SER A 1 105 ? -9.009 -2.936 4.385 1.00 57.55 339 SER A C 1
ATOM 798 O O . SER A 1 105 ? -8.564 -1.913 4.921 1.00 55.67 339 SER A O 1
ATOM 801 N N . ASP A 1 106 ? -10.109 -3.548 4.829 1.00 57.02 340 ASP A N 1
ATOM 802 C CA . ASP A 1 106 ? -10.826 -3.016 5.983 1.00 58.57 340 ASP A CA 1
ATOM 803 C C . ASP A 1 106 ? -10.005 -3.155 7.259 1.00 60.37 340 ASP A C 1
ATOM 804 O O . ASP A 1 106 ? -9.941 -2.221 8.066 1.00 63.14 340 ASP A O 1
ATOM 809 N N . LEU A 1 107 ? -9.363 -4.309 7.454 1.00 59.27 341 LEU A N 1
ATOM 810 C CA . LEU A 1 107 ? -8.590 -4.525 8.672 1.00 57.76 341 LEU A CA 1
ATOM 811 C C . LEU A 1 107 ? -7.340 -3.653 8.713 1.00 59.70 341 LEU A C 1
ATOM 812 O O . LEU A 1 107 ? -6.881 -3.286 9.801 1.00 62.98 341 LEU A O 1
ATOM 817 N N . MET A 1 108 ? -6.776 -3.314 7.551 1.00 60.64 342 MET A N 1
ATOM 818 C CA . MET A 1 108 ? -5.629 -2.412 7.532 1.00 65.70 342 MET A CA 1
ATOM 819 C C . MET A 1 108 ? -6.028 -1.007 7.966 1.00 66.86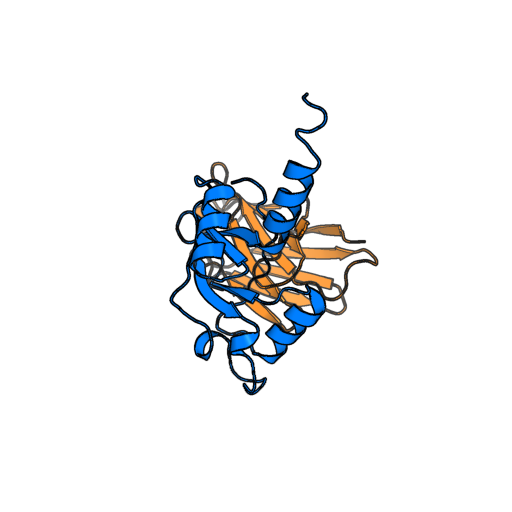 342 MET A C 1
ATOM 820 O O . MET A 1 108 ? -5.247 -0.308 8.621 1.00 68.23 342 MET A O 1
ATOM 825 N N . ARG A 1 109 ? -7.241 -0.577 7.608 1.00 65.29 343 ARG A N 1
ATOM 826 C CA . ARG A 1 109 ? -7.750 0.700 8.093 1.00 68.12 343 ARG A CA 1
ATOM 827 C C . ARG A 1 109 ? -8.183 0.615 9.550 1.00 70.43 343 ARG A C 1
ATOM 828 O O . ARG A 1 109 ? -8.134 1.620 10.267 1.00 74.85 343 ARG A O 1
ATOM 836 N N . ILE A 1 110 ? -8.610 -0.567 9.998 1.00 70.48 344 ILE A N 1
ATOM 837 C CA . ILE A 1 110 ? -8.971 -0.750 11.400 1.00 71.10 344 ILE A CA 1
ATOM 838 C C . ILE A 1 110 ? -7.738 -0.661 12.288 1.00 73.78 344 ILE A C 1
ATOM 839 O O . ILE A 1 110 ? -7.814 -0.187 13.429 1.00 75.42 344 ILE A O 1
ATOM 844 N N . LYS A 1 111 ? -6.581 -1.096 11.790 1.00 74.01 345 LYS A N 1
ATOM 845 C CA . LYS A 1 111 ? -5.371 -0.994 12.595 1.00 79.73 345 LYS A CA 1
ATOM 846 C C . LYS A 1 111 ? -4.937 0.455 12.772 1.00 83.58 345 LYS A C 1
ATOM 847 O O . LYS A 1 111 ? -4.383 0.811 13.818 1.00 86.67 345 LYS A O 1
ATOM 853 N N . GLU A 1 112 ? -5.185 1.303 11.771 1.00 81.52 346 GLU A N 1
ATOM 854 C CA . GLU A 1 112 ? -4.782 2.702 11.868 1.00 82.65 346 GLU A CA 1
ATOM 855 C C . GLU A 1 112 ? -5.580 3.433 12.940 1.00 79.37 346 GLU A C 1
ATOM 856 O O . GLU A 1 112 ? -5.008 4.135 13.781 1.00 81.37 346 GLU A O 1
ATOM 862 N N . ILE A 1 113 ? -6.908 3.286 12.921 1.00 76.95 347 ILE A N 1
ATOM 863 C CA . ILE A 1 113 ? -7.741 3.964 13.910 1.00 78.58 347 ILE A CA 1
ATOM 864 C C . ILE A 1 113 ? -7.438 3.450 15.310 1.00 79.62 347 ILE A C 1
ATOM 865 O O . ILE A 1 113 ? -7.544 4.197 16.291 1.00 81.15 347 ILE A O 1
ATOM 870 N N . LEU A 1 114 ? -7.034 2.182 15.431 1.00 81.89 348 LEU A N 1
ATOM 871 C CA . LEU A 1 114 ? -6.625 1.666 16.733 1.00 83.49 348 LEU A CA 1
ATOM 872 C C . LEU A 1 114 ? -5.408 2.417 17.258 1.00 87.96 348 LEU A C 1
ATOM 873 O O . LEU A 1 114 ? -5.306 2.688 18.460 1.00 87.23 348 LEU A O 1
ATOM 878 N N . GLU A 1 115 ? -4.475 2.763 16.368 1.00 93.99 349 GLU A N 1
ATOM 879 C CA . GLU A 1 115 ? -3.351 3.604 16.763 1.00 103.26 349 GLU A CA 1
ATOM 880 C C . GLU A 1 115 ? -3.804 5.036 17.012 1.00 104.54 349 GLU A C 1
ATOM 881 O O . GLU A 1 115 ? -3.298 5.705 17.920 1.00 107.37 349 GLU A O 1
ATOM 887 N N . ALA A 1 116 ? -4.750 5.524 16.206 1.00 102.96 350 ALA A N 1
ATOM 888 C CA . ALA A 1 116 ? -5.339 6.834 16.458 1.00 99.92 350 ALA A CA 1
ATOM 889 C C . ALA A 1 116 ? -6.090 6.843 17.780 1.00 94.05 350 ALA A C 1
ATOM 890 O O . ALA A 1 116 ? -5.970 7.789 18.568 1.00 93.41 350 ALA A O 1
ATOM 892 N N . LEU A 1 117 ? -6.860 5.791 18.043 1.00 92.43 351 LEU A N 1
ATOM 893 C CA . LEU A 1 117 ? -7.419 5.565 19.362 1.00 92.39 351 LEU A CA 1
ATOM 894 C C . LEU A 1 117 ? -6.289 5.309 20.357 1.00 99.76 351 LEU A C 1
ATOM 895 O O . LEU A 1 117 ? -5.101 5.416 20.042 1.00 100.73 351 LEU A O 1
ATOM 900 N N . GLU A 1 118 ? -6.666 4.979 21.588 1.00 103.97 352 GLU A N 1
ATOM 901 C CA . GLU A 1 118 ? -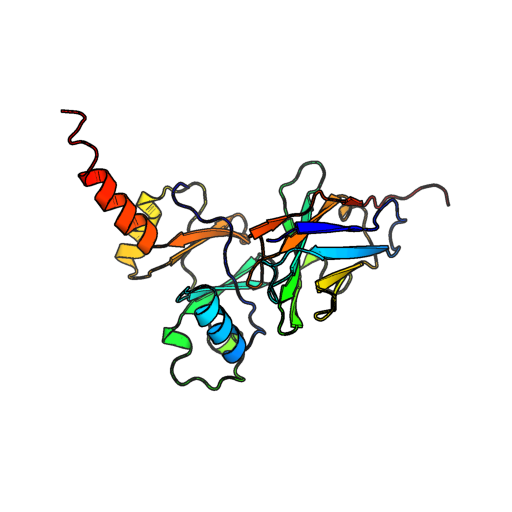5.759 4.596 22.666 1.00 108.37 352 GLU A CA 1
ATOM 902 C C . GLU A 1 118 ? -4.780 5.712 23.037 1.00 108.74 352 GLU A C 1
ATOM 903 O O . GLU A 1 118 ? -3.984 5.537 23.965 1.00 111.80 352 GLU A O 1
ATOM 909 N N . VAL A 1 119 ? -4.805 6.851 22.344 1.00 106.45 353 VAL A N 1
ATOM 910 C CA . VAL A 1 119 ? -4.109 8.044 22.819 1.00 105.65 353 VAL A CA 1
ATOM 911 C C . VAL A 1 119 ? -5.041 8.954 23.611 1.00 107.16 353 VAL A C 1
ATOM 912 O O . VAL A 1 119 ? -4.556 9.842 24.331 1.00 109.61 353 VAL A O 1
ATOM 916 N N . MET A 1 120 ? -6.356 8.775 23.484 1.00 107.86 354 MET A N 1
ATOM 917 C CA . MET A 1 120 ? -7.314 9.483 24.317 1.00 111.54 354 MET A CA 1
ATOM 918 C C . MET A 1 120 ? -7.491 8.820 25.673 1.00 117.30 354 MET A C 1
ATOM 919 O O . MET A 1 120 ? -7.959 9.470 26.612 1.00 119.16 354 MET A O 1
ATOM 924 N N . GLY A 1 121 ? -7.121 7.543 25.795 1.00 119.45 355 GLY A N 1
ATOM 925 C CA . GLY A 1 121 ? -7.300 6.824 27.041 1.00 121.83 355 GLY A CA 1
ATOM 926 C C . GLY A 1 121 ? -6.257 7.122 28.094 1.00 128.16 355 GLY A C 1
ATOM 927 O O . GLY A 1 121 ? -6.468 6.795 29.266 1.00 131.08 355 GLY A O 1
ATOM 928 N N . TRP A 1 122 ? -5.141 7.735 27.708 1.00 131.19 356 TRP A N 1
ATOM 929 C CA . TRP A 1 122 ? -4.073 8.059 28.651 1.00 136.24 356 TRP A CA 1
ATOM 930 C C . TRP A 1 122 ? -4.519 9.164 29.604 1.00 137.17 356 TRP A C 1
ATOM 931 O O . TRP A 1 122 ? -5.151 10.138 29.194 1.00 135.37 356 TRP A O 1
ATOM 942 N N . GLN B 2 1 ? -33.462 5.803 -4.578 1.00 72.06 1 GLN B N 1
ATOM 943 C CA . GLN B 2 1 ? -32.566 5.196 -5.552 1.00 70.95 1 GLN B CA 1
ATOM 944 C C . GLN B 2 1 ? -33.010 3.787 -5.923 1.00 69.20 1 GLN B C 1
ATOM 945 O O . GLN B 2 1 ? -33.118 3.460 -7.102 1.00 71.24 1 GLN B O 1
ATOM 951 N N . VAL B 2 2 ? -33.247 2.940 -4.921 1.00 62.09 2 VAL B N 1
ATOM 952 C CA . VAL B 2 2 ? -33.618 1.548 -5.160 1.00 67.31 2 VAL B CA 1
ATOM 953 C C . VAL B 2 2 ? -34.738 1.168 -4.202 1.00 65.41 2 VAL B C 1
ATOM 954 O O . VAL B 2 2 ? -34.585 1.292 -2.981 1.00 71.17 2 VAL B O 1
ATOM 958 N N . GLN B 2 3 ? -35.858 0.702 -4.749 1.00 61.60 3 GLN B N 1
ATOM 959 C CA . GLN B 2 3 ? -36.941 0.131 -3.962 1.00 61.27 3 GLN B CA 1
ATOM 960 C C . GLN B 2 3 ? -37.450 -1.119 -4.662 1.00 59.59 3 GLN B C 1
ATOM 961 O O . GLN B 2 3 ? -37.511 -1.170 -5.894 1.00 55.00 3 GLN B O 1
ATOM 967 N N . LEU B 2 4 ? -37.817 -2.124 -3.871 1.00 58.07 4 LEU B N 1
ATOM 968 C CA . LEU B 2 4 ? -38.307 -3.398 -4.378 1.00 53.81 4 LEU B CA 1
ATOM 969 C C . LEU B 2 4 ? -39.682 -3.671 -3.789 1.00 58.27 4 LEU B C 1
ATOM 970 O O . LEU B 2 4 ? -39.890 -3.495 -2.584 1.00 61.63 4 LEU B O 1
ATOM 975 N N . GLN B 2 5 ? -40.614 -4.101 -4.638 1.00 61.12 5 GLN B N 1
ATOM 976 C CA . GLN B 2 5 ? -41.982 -4.393 -4.219 1.00 67.89 5 GLN B CA 1
ATOM 977 C C . GLN B 2 5 ? -42.356 -5.788 -4.701 1.00 63.07 5 GLN B C 1
ATOM 978 O O . GLN B 2 5 ? -42.473 -6.020 -5.908 1.00 61.47 5 GLN B O 1
ATOM 984 N N . GLU B 2 6 ? -42.545 -6.710 -3.758 1.00 59.96 6 GLU B N 1
ATOM 985 C CA . GLU B 2 6 ? -42.973 -8.057 -4.094 1.00 57.77 6 GLU B CA 1
ATOM 986 C C . GLU B 2 6 ? -44.412 -8.050 -4.609 1.00 61.88 6 GLU B C 1
ATOM 987 O O . GLU B 2 6 ? -45.152 -7.071 -4.472 1.00 65.01 6 GLU B O 1
ATOM 993 N N . SER B 2 7 ? -44.805 -9.171 -5.208 1.00 61.35 7 SER B N 1
ATOM 994 C CA . SER B 2 7 ? -46.152 -9.326 -5.736 1.00 61.14 7 SER B CA 1
ATOM 995 C C . SER B 2 7 ? -46.461 -10.812 -5.843 1.00 62.49 7 SER B C 1
ATOM 996 O O . SER B 2 7 ? -45.574 -11.625 -6.113 1.00 59.03 7 SER B O 1
ATOM 999 N N . GLY B 2 8 ? -47.728 -11.154 -5.625 1.00 60.45 8 GLY B N 1
ATOM 1000 C CA . GLY B 2 8 ? -48.143 -12.540 -5.640 1.00 60.04 8 GLY B CA 1
ATOM 1001 C C . GLY B 2 8 ? -47.846 -13.242 -4.328 1.00 63.65 8 GLY B C 1
ATOM 1002 O O . GLY B 2 8 ? -47.407 -12.644 -3.341 1.00 65.86 8 GLY B O 1
ATOM 1003 N N 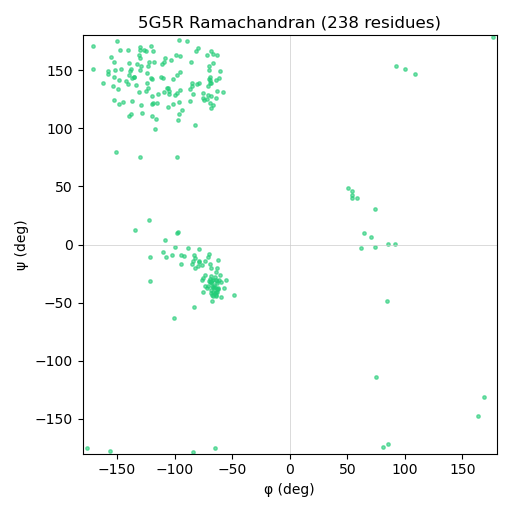. GLY B 2 9 ? -48.096 -14.541 -4.326 1.00 63.89 9 GLY B N 1
ATOM 1004 C CA . GLY B 2 9 ? -47.863 -15.344 -3.144 1.00 62.91 9 GLY B CA 1
ATOM 1005 C C . GLY B 2 9 ? -49.140 -15.617 -2.373 1.00 61.15 9 GLY B C 1
ATOM 1006 O O . GLY B 2 9 ? -50.092 -14.828 -2.386 1.00 62.05 9 GLY B O 1
ATOM 1007 N N . GLY B 2 10 ? -49.165 -16.752 -1.687 1.00 60.16 10 GLY B N 1
ATOM 1008 C CA . GLY B 2 10 ? -50.339 -17.142 -0.921 1.00 57.16 10 GLY B CA 1
ATOM 1009 C C . GLY B 2 10 ? -50.288 -18.621 -0.572 1.00 55.68 10 GLY B C 1
ATOM 1010 O O . GLY B 2 10 ? -49.212 -19.189 -0.379 1.00 53.12 10 GLY B O 1
ATOM 1011 N N . LEU B 2 11 ? -51.473 -19.220 -0.500 1.00 61.79 11 LEU B N 1
ATOM 1012 C CA . LEU B 2 11 ? -51.630 -20.623 -0.140 1.00 59.42 11 LEU B CA 1
ATOM 1013 C C . LEU B 2 11 ? -51.715 -21.469 -1.403 1.00 57.06 11 LEU B C 1
ATOM 1014 O O . LEU B 2 11 ? -52.461 -21.138 -2.330 1.00 56.67 11 LEU B O 1
ATOM 1019 N N . VAL B 2 12 ? -50.952 -22.561 -1.434 1.00 57.21 12 VAL B N 1
ATOM 1020 C CA . VAL B 2 12 ? -50.886 -23.437 -2.596 1.00 59.89 12 VAL B CA 1
ATOM 1021 C C . VAL B 2 12 ? -50.851 -24.885 -2.123 1.00 62.78 12 VAL B C 1
ATOM 1022 O O . VAL B 2 12 ? -50.293 -25.204 -1.069 1.00 62.61 12 VAL B O 1
ATOM 1026 N N . GLN B 2 13 ? -51.476 -25.760 -2.907 1.00 63.19 13 GLN B N 1
ATOM 1027 C CA . GLN B 2 13 ? -51.478 -27.180 -2.604 1.00 62.19 13 GLN B CA 1
ATOM 1028 C C . GLN B 2 13 ? -50.081 -27.765 -2.816 1.00 58.99 13 GLN B C 1
ATOM 1029 O O . GLN B 2 13 ? -49.312 -27.267 -3.643 1.00 59.73 13 GLN B O 1
ATOM 1035 N N . PRO B 2 14 ? -49.721 -28.810 -2.069 1.00 59.32 14 PRO B N 1
ATOM 1036 C CA . PRO B 2 14 ? -48.456 -29.506 -2.343 1.00 55.96 14 PRO B CA 1
ATOM 1037 C C . PRO B 2 14 ? -48.416 -30.027 -3.773 1.00 55.88 14 PRO B C 1
ATOM 1038 O O . PRO B 2 14 ? -49.357 -30.668 -4.247 1.00 56.51 14 PRO B O 1
ATOM 1042 N N . GLY B 2 15 ? -47.313 -29.743 -4.460 1.00 55.36 15 GLY B N 1
ATOM 1043 C CA . GLY B 2 15 ? -47.187 -30.065 -5.864 1.00 54.98 15 GLY B CA 1
ATOM 1044 C C . GLY B 2 15 ? -47.754 -29.028 -6.807 1.00 52.43 15 GLY B C 1
ATOM 1045 O O . GLY B 2 15 ? -47.691 -29.225 -8.027 1.00 51.73 15 GLY B O 1
ATOM 1046 N N . GLY B 2 16 ? -48.307 -27.930 -6.285 1.00 49.34 16 GLY B N 1
ATOM 1047 C CA . GLY B 2 16 ? -48.853 -26.880 -7.117 1.00 49.42 16 GLY B CA 1
ATOM 1048 C C . GLY B 2 16 ? -47.791 -25.900 -7.585 1.00 50.79 16 GLY B C 1
ATOM 1049 O O . GLY B 2 16 ? -46.602 -26.032 -7.300 1.00 47.93 16 GLY B O 1
ATOM 1050 N N . SER B 2 17 ? -48.247 -24.894 -8.325 1.00 53.19 17 SER B N 1
ATOM 1051 C CA . SER B 2 17 ? -47.372 -23.872 -8.876 1.00 51.40 17 SER B CA 1
ATOM 1052 C C . SER B 2 17 ? -47.802 -22.493 -8.396 1.00 49.65 17 SER B C 1
ATOM 1053 O O . SER B 2 17 ? -48.956 -22.271 -8.020 1.00 47.66 17 SER B O 1
ATOM 1056 N N . LEU B 2 18 ? -46.849 -21.563 -8.420 1.00 46.48 18 LEU B N 1
ATOM 1057 C CA . LEU B 2 18 ? -47.080 -20.198 -7.972 1.00 45.42 18 LEU B CA 1
ATOM 1058 C C . LEU B 2 18 ? -45.972 -19.314 -8.526 1.00 50.38 18 LEU B C 1
ATOM 1059 O O . LEU B 2 18 ? -44.804 -19.710 -8.534 1.00 50.95 18 LEU B O 1
ATOM 1064 N N . ARG B 2 19 ? -46.343 -18.121 -8.986 1.00 45.63 19 ARG B N 1
ATOM 1065 C CA . ARG B 2 19 ? -45.403 -17.183 -9.588 1.00 50.95 19 ARG B CA 1
ATOM 1066 C C . ARG B 2 19 ? -45.305 -15.937 -8.721 1.00 48.85 19 ARG B C 1
ATOM 1067 O O . ARG B 2 19 ? -46.315 -15.269 -8.471 1.00 48.16 19 ARG B O 1
ATOM 1075 N N . LEU B 2 20 ? -44.094 -15.628 -8.269 1.00 46.59 20 LEU B N 1
ATOM 1076 C CA . LEU B 2 20 ? -43.818 -14.391 -7.556 1.00 49.15 20 LEU B CA 1
ATOM 1077 C C . LEU B 2 20 ? -43.232 -13.362 -8.513 1.00 52.81 20 LEU B C 1
ATOM 1078 O O . LEU B 2 20 ? -42.492 -13.698 -9.440 1.00 56.28 20 LEU B O 1
ATOM 1083 N N . SER B 2 21 ? -43.572 -12.099 -8.277 1.00 53.00 21 SER B N 1
ATOM 1084 C CA . SER B 2 21 ? -43.104 -10.999 -9.105 1.00 51.98 21 SER B CA 1
ATOM 1085 C C . SER B 2 21 ? -42.517 -9.910 -8.220 1.00 52.80 21 SER B C 1
ATOM 1086 O O . SER B 2 21 ? -42.891 -9.767 -7.052 1.00 54.81 21 SER B O 1
ATOM 1089 N N . CYS B 2 22 ? -41.590 -9.141 -8.788 1.00 50.54 22 CYS B N 1
ATOM 1090 C CA . CYS B 2 22 ? -40.938 -8.062 -8.054 1.00 51.53 22 CYS B CA 1
ATOM 1091 C C . CYS B 2 22 ? -40.500 -6.987 -9.033 1.00 50.85 22 CYS B C 1
ATOM 1092 O O . CYS B 2 22 ? -39.756 -7.274 -9.975 1.00 50.06 22 CYS B O 1
ATOM 1095 N N . ALA B 2 23 ? -40.947 -5.757 -8.801 1.00 51.05 23 ALA B N 1
ATOM 1096 C CA . ALA B 2 23 ? -40.582 -4.614 -9.625 1.00 54.54 23 ALA B CA 1
ATOM 1097 C C . ALA B 2 23 ? -39.611 -3.729 -8.856 1.00 51.44 23 ALA B C 1
ATOM 1098 O O . ALA B 2 23 ? -39.824 -3.450 -7.672 1.00 50.48 23 ALA B O 1
ATOM 1100 N N . ALA B 2 24 ? -38.548 -3.298 -9.528 1.00 51.65 24 ALA B N 1
ATOM 1101 C CA . ALA B 2 24 ? -37.546 -2.421 -8.939 1.00 51.97 24 ALA B CA 1
ATOM 1102 C C . ALA B 2 24 ? -37.734 -1.009 -9.472 1.00 61.18 24 ALA B C 1
ATOM 1103 O O . ALA B 2 24 ? -37.826 -0.805 -10.687 1.00 65.46 24 ALA B O 1
ATOM 1105 N N . SER B 2 25 ? -37.789 -0.040 -8.566 1.00 62.52 25 SER B N 1
ATOM 1106 C CA . SER B 2 25 ? -37.988 1.356 -8.919 1.00 65.21 25 SER B CA 1
ATOM 1107 C C . SER B 2 25 ? -36.863 2.205 -8.342 1.00 63.85 25 SER B C 1
ATOM 1108 O O . SER B 2 25 ? -36.090 1.764 -7.486 1.00 57.18 25 SER B O 1
ATOM 1111 N N . GLY B 2 26 ? -36.777 3.430 -8.826 1.00 65.20 26 GLY B N 1
ATOM 1112 C CA . GLY B 2 26 ? -35.804 4.383 -8.339 1.00 62.82 26 GLY B CA 1
ATOM 1113 C C . GLY B 2 26 ? -34.707 4.638 -9.358 1.00 71.85 26 GLY B C 1
ATOM 1114 O O . GLY B 2 26 ? -34.305 3.750 -10.122 1.00 62.72 26 GLY B O 1
ATOM 1115 N N . SER B 2 27 ? -34.204 5.875 -9.362 1.00 72.02 27 SER B N 1
ATOM 1116 C CA . SER B 2 27 ? -33.162 6.256 -10.308 1.00 70.74 27 SER B CA 1
ATOM 1117 C C . SER B 2 27 ? -31.831 5.574 -10.019 1.00 72.64 27 SER B C 1
ATOM 1118 O O . SER B 2 27 ? -30.958 5.556 -10.893 1.00 78.11 27 SER B O 1
ATOM 1121 N N . GLY B 2 28 ? -31.652 5.019 -8.819 1.00 68.97 28 GLY B N 1
ATOM 1122 C CA . GLY B 2 28 ? -30.415 4.339 -8.483 1.00 62.84 28 GLY B CA 1
ATOM 1123 C C . GLY B 2 28 ? -30.285 2.935 -9.028 1.00 68.64 28 GLY B C 1
ATOM 1124 O O . GLY B 2 28 ? -29.183 2.378 -9.017 1.00 71.78 28 GLY B O 1
ATOM 1125 N N . PHE B 2 29 ? -31.381 2.350 -9.502 1.00 64.94 29 PHE B N 1
ATOM 1126 C CA . PHE B 2 29 ? -31.324 1.022 -10.093 1.00 68.06 29 PHE B CA 1
ATOM 1127 C C . PHE B 2 29 ? -30.714 1.106 -11.486 1.00 74.81 29 PHE B C 1
ATOM 1128 O O . PHE B 2 29 ? -31.125 1.931 -12.308 1.00 79.73 29 PHE B O 1
ATOM 1136 N N . ASN B 2 30 ? -29.725 0.247 -11.752 1.00 75.48 30 ASN B N 1
ATOM 1137 C CA . ASN B 2 30 ? -28.999 0.300 -13.020 1.00 77.17 30 ASN B CA 1
ATOM 1138 C C . ASN B 2 30 ? -28.511 -1.116 -13.338 1.00 73.68 30 ASN B C 1
ATOM 1139 O O . ASN B 2 30 ? -27.347 -1.467 -13.123 1.00 74.09 30 AS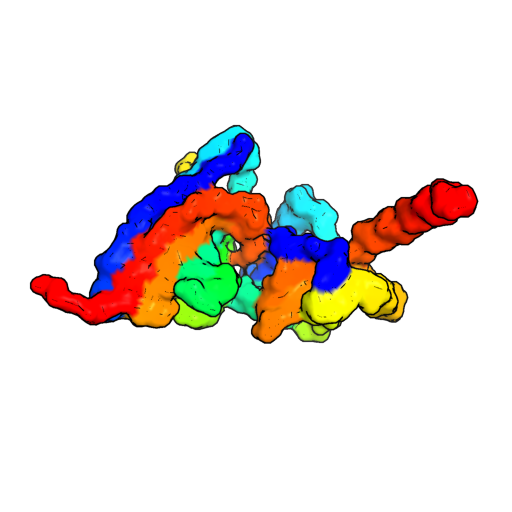N B O 1
ATOM 1144 N N . ASN B 2 31 ? -29.429 -1.936 -13.855 1.00 70.31 31 ASN B N 1
ATOM 1145 C CA . ASN B 2 31 ? -29.126 -3.307 -14.269 1.00 71.43 31 ASN B CA 1
ATOM 1146 C C . ASN B 2 31 ? -28.469 -4.100 -13.142 1.00 71.05 31 ASN B C 1
ATOM 1147 O O . ASN B 2 31 ? -27.544 -4.886 -13.358 1.00 75.55 31 ASN B O 1
ATOM 1152 N N . ASN B 2 32 ? -28.955 -3.888 -11.923 1.00 63.28 32 ASN B N 1
ATOM 1153 C CA . ASN B 2 32 ? -28.467 -4.643 -10.785 1.00 60.13 32 ASN B CA 1
ATOM 1154 C C . ASN B 2 32 ? -28.852 -6.112 -10.914 1.00 58.11 32 ASN B C 1
ATOM 1155 O O . ASN B 2 32 ? -29.806 -6.478 -11.606 1.00 60.94 32 ASN B O 1
ATOM 1160 N N . ALA B 2 33 ? -28.084 -6.962 -10.241 1.00 45.30 33 ALA B N 1
ATOM 1161 C CA . ALA B 2 33 ? -28.499 -8.343 -10.063 1.00 40.43 33 ALA B CA 1
ATOM 1162 C C . ALA B 2 33 ? -29.697 -8.388 -9.125 1.00 41.34 33 ALA B C 1
ATOM 1163 O O . ALA B 2 33 ? -29.756 -7.657 -8.133 1.00 44.22 33 ALA B O 1
ATOM 1165 N N . MET B 2 34 ? -30.668 -9.232 -9.455 1.00 33.48 34 MET B N 1
ATOM 1166 C CA . MET B 2 34 ? -31.875 -9.382 -8.658 1.00 36.43 34 MET B CA 1
ATOM 1167 C C . MET B 2 34 ? -32.043 -10.840 -8.263 1.00 39.83 34 MET B C 1
ATOM 1168 O O . MET B 2 34 ? -31.662 -11.749 -9.006 1.00 44.62 34 MET B O 1
ATOM 1173 N N . GLY B 2 35 ? -32.613 -11.060 -7.082 1.00 41.27 35 GLY B N 1
ATOM 1174 C CA . GLY B 2 35 ? -32.770 -12.417 -6.599 1.00 43.76 35 GLY B CA 1
ATOM 1175 C C . GLY B 2 35 ? -33.892 -12.524 -5.591 1.00 47.17 35 GLY B C 1
ATOM 1176 O O . GLY B 2 35 ? -34.587 -11.551 -5.288 1.00 49.41 35 GLY B O 1
ATOM 1177 N N . TRP B 2 36 ? -34.054 -13.737 -5.071 1.00 45.14 36 TRP B N 1
ATOM 1178 C CA . TRP B 2 36 ? -35.090 -14.049 -4.097 1.00 46.57 36 TRP B CA 1
ATOM 1179 C C . TRP B 2 36 ? -34.476 -14.793 -2.923 1.00 47.82 36 TRP B C 1
ATOM 1180 O O . TRP B 2 36 ? -33.736 -15.763 -3.115 1.00 49.00 36 TRP B O 1
ATOM 1191 N N . TYR B 2 37 ? -34.788 -14.336 -1.715 1.00 47.31 37 TYR B N 1
ATOM 1192 C CA . TYR B 2 37 ? -34.442 -15.024 -0.484 1.00 47.18 37 TYR B CA 1
ATOM 1193 C C . TYR B 2 37 ? -35.721 -15.394 0.253 1.00 49.78 37 TYR B C 1
ATOM 1194 O O . TYR B 2 37 ? -36.777 -14.790 0.045 1.00 54.54 37 TYR B O 1
ATOM 1203 N N . ARG B 2 38 ? -35.625 -16.404 1.113 1.00 46.51 38 ARG B N 1
ATOM 1204 C CA . ARG B 2 38 ? -36.775 -16.852 1.884 1.00 47.35 38 ARG B CA 1
ATOM 1205 C C . ARG B 2 38 ? -36.335 -17.167 3.305 1.00 46.77 38 ARG B C 1
ATOM 1206 O O . ARG B 2 38 ? -35.163 -17.449 3.567 1.00 47.87 38 ARG B O 1
ATOM 1214 N N . GLN B 2 39 ? -37.295 -17.108 4.226 1.00 46.24 39 GLN B N 1
ATOM 1215 C CA . GLN B 2 39 ? -37.031 -17.368 5.638 1.00 47.90 39 GLN B CA 1
ATOM 1216 C C . GLN B 2 39 ? -38.162 -18.224 6.187 1.00 56.96 39 GLN B C 1
ATOM 1217 O O . GLN B 2 39 ? -39.300 -17.759 6.294 1.00 57.86 39 GLN B O 1
ATOM 1223 N N . ALA B 2 40 ? -37.845 -19.471 6.530 1.00 62.24 40 ALA B N 1
ATOM 1224 C CA . ALA B 2 40 ? -38.814 -20.371 7.130 1.00 69.03 40 ALA B CA 1
ATOM 1225 C C . ALA B 2 40 ? -39.214 -19.869 8.519 1.00 75.30 40 ALA B C 1
ATOM 1226 O O . ALA B 2 40 ? -38.546 -19.003 9.088 1.00 77.32 40 ALA B O 1
ATOM 1228 N N . PRO B 2 41 ? -40.322 -20.385 9.077 1.00 80.91 41 PRO B N 1
ATOM 1229 C CA . PRO B 2 41 ? -40.767 -19.903 10.400 1.00 84.42 41 PRO B CA 1
ATOM 1230 C C . PRO B 2 41 ? -39.682 -19.851 11.468 1.00 89.56 41 PRO B C 1
ATOM 1231 O O . PRO B 2 41 ? -39.595 -18.860 12.204 1.00 95.57 41 PRO B O 1
ATOM 1235 N N . GLY B 2 42 ? -38.843 -20.879 11.569 1.00 89.27 42 GLY B N 1
ATOM 1236 C CA . GLY B 2 42 ? -37.840 -20.905 12.618 1.00 90.92 42 GLY B CA 1
ATOM 1237 C C . GLY B 2 42 ? -36.408 -21.022 12.136 1.00 89.63 42 GLY B C 1
ATOM 1238 O O . GLY B 2 42 ? -35.528 -21.428 12.900 1.00 93.45 42 GLY B O 1
ATOM 1239 N N . LYS B 2 43 ? -36.155 -20.667 10.881 1.00 85.92 43 LYS B N 1
ATOM 1240 C CA . LYS B 2 43 ? -34.826 -20.760 10.297 1.00 85.59 43 LYS B CA 1
ATOM 1241 C C . LYS B 2 43 ? -34.362 -19.385 9.831 1.00 81.33 43 LYS B C 1
ATOM 1242 O O . LYS B 2 43 ? -35.125 -18.417 9.807 1.00 79.32 43 LYS B O 1
ATOM 1248 N N . GLN B 2 44 ? -33.087 -19.313 9.461 1.00 80.02 44 GLN B N 1
ATOM 1249 C CA . GLN B 2 44 ? -32.490 -18.069 9.005 1.00 77.89 44 GLN B CA 1
ATOM 1250 C C . GLN B 2 44 ? -32.824 -17.816 7.537 1.00 70.11 44 GLN B C 1
ATOM 1251 O O . GLN B 2 44 ? -33.297 -18.697 6.814 1.00 67.88 44 GLN B O 1
ATOM 1257 N N . ARG B 2 45 ? -32.572 -16.583 7.102 1.00 65.84 45 ARG B N 1
ATOM 1258 C CA . ARG B 2 45 ? -32.771 -16.232 5.704 1.00 58.88 45 ARG B CA 1
ATOM 1259 C C . ARG B 2 45 ? -31.873 -17.085 4.815 1.00 58.30 45 ARG B C 1
ATOM 1260 O O . ARG B 2 45 ? -30.777 -17.494 5.207 1.00 62.58 45 ARG B O 1
ATOM 1268 N N . GLU B 2 46 ? -32.355 -17.357 3.606 1.00 56.22 46 GLU B N 1
ATOM 1269 C CA . GLU B 2 46 ? -31.745 -18.361 2.750 1.00 56.43 46 GLU B CA 1
ATOM 1270 C C . GLU B 2 46 ? -32.024 -18.017 1.295 1.00 54.46 46 GLU B C 1
ATOM 1271 O O . GLU B 2 46 ? -33.146 -17.645 0.944 1.00 59.26 46 GLU B O 1
ATOM 1277 N N . LEU B 2 47 ? -30.995 -18.137 0.458 1.00 50.73 47 LEU B N 1
ATOM 1278 C CA . LEU B 2 47 ? -31.132 -17.818 -0.957 1.00 46.78 47 LEU B CA 1
ATOM 1279 C C . LEU B 2 47 ? -31.989 -18.854 -1.671 1.00 39.28 47 LEU B C 1
ATOM 1280 O O . LEU B 2 47 ? -31.844 -20.060 -1.456 1.00 41.45 47 LEU B O 1
ATOM 1285 N N . VAL B 2 48 ? -32.885 -18.373 -2.530 1.00 40.07 48 VAL B N 1
ATOM 1286 C CA . VAL B 2 48 ? -33.688 -19.242 -3.384 1.00 41.50 48 VAL B CA 1
ATOM 1287 C C . VAL B 2 48 ? -33.080 -19.252 -4.779 1.00 44.25 48 VAL B C 1
ATOM 1288 O O . VAL B 2 48 ? -32.626 -20.293 -5.265 1.00 47.71 48 VAL B O 1
ATOM 1292 N N . ALA B 2 49 ? -33.069 -18.089 -5.426 1.00 42.98 49 ALA B N 1
ATOM 1293 C CA . ALA B 2 49 ? -32.533 -17.958 -6.772 1.00 38.46 49 ALA B CA 1
ATOM 1294 C C . ALA B 2 49 ? -32.090 -16.519 -6.987 1.00 35.53 49 ALA B C 1
ATOM 1295 O O . ALA B 2 49 ? -32.501 -15.608 -6.265 1.00 36.92 49 ALA B O 1
ATOM 1297 N N . ALA B 2 50 ? -31.242 -16.330 -7.996 1.00 35.77 50 ALA B N 1
ATOM 1298 C CA . ALA B 2 50 ? -30.767 -15.006 -8.366 1.00 37.16 50 ALA B CA 1
ATOM 1299 C C . ALA B 2 50 ? -30.419 -15.004 -9.846 1.00 40.95 50 ALA B C 1
ATOM 1300 O O . ALA B 2 50 ? -30.148 -16.051 -10.440 1.00 41.49 50 ALA B O 1
ATOM 1302 N N . ILE B 2 51 ? -30.427 -13.812 -10.437 1.00 39.02 51 ILE B N 1
ATOM 1303 C CA . ILE B 2 51 ? -30.122 -13.653 -11.856 1.00 39.65 51 ILE B CA 1
ATOM 1304 C C . ILE B 2 51 ? -29.484 -12.286 -12.066 1.00 37.40 51 ILE B C 1
ATOM 1305 O O . ILE B 2 51 ? -29.963 -11.279 -11.536 1.00 42.48 51 ILE B O 1
ATOM 1310 N N . THR B 2 52 ? -28.393 -12.252 -12.828 1.00 39.00 52 THR B N 1
ATOM 1311 C CA . THR B 2 52 ? -27.683 -11.013 -13.096 1.00 41.74 52 THR B CA 1
ATOM 1312 C C . THR B 2 52 ? -28.260 -10.332 -14.335 1.00 45.95 52 THR B C 1
ATOM 1313 O O . THR B 2 52 ? -29.136 -10.865 -15.020 1.00 51.63 52 THR B O 1
ATOM 1317 N N . SER B 2 53 ? -27.760 -9.128 -14.627 1.00 49.14 53 SER B N 1
ATOM 1318 C CA . SER B 2 53 ? -28.176 -8.434 -15.842 1.00 51.11 53 SER B CA 1
ATOM 1319 C C . SER B 2 53 ? -27.768 -9.204 -17.090 1.00 53.80 53 SER B C 1
ATOM 1320 O O . SER B 2 53 ? -28.466 -9.149 -18.109 1.00 55.24 53 SER B O 1
ATOM 1323 N N . PHE B 2 54 ? -26.648 -9.928 -17.030 1.00 54.46 54 PHE B N 1
ATOM 1324 C CA . PHE B 2 54 ? -26.221 -10.771 -18.142 1.00 55.69 54 PHE B CA 1
ATOM 1325 C C . PHE B 2 54 ? -27.110 -11.991 -18.331 1.00 47.58 54 PHE B C 1
ATOM 1326 O O . PHE B 2 54 ? -26.943 -12.707 -19.324 1.00 47.94 54 PHE B O 1
ATOM 1334 N N . GLY B 2 55 ? -28.034 -12.250 -17.411 1.00 45.47 55 GLY B N 1
ATOM 1335 C CA . GLY B 2 55 ? -28.887 -13.414 -17.489 1.00 46.40 55 GLY B CA 1
ATOM 1336 C C . GLY B 2 55 ? -28.363 -14.645 -16.784 1.00 46.05 55 GLY B C 1
ATOM 1337 O O . GLY B 2 55 ? -29.030 -15.686 -16.820 1.00 46.52 55 GLY B O 1
ATOM 1338 N N . SER B 2 56 ? -27.196 -14.565 -16.149 1.00 43.73 56 SER B N 1
ATOM 1339 C CA . SER B 2 56 ? -26.647 -15.716 -15.444 1.00 41.76 56 SER B CA 1
ATOM 1340 C C . SER B 2 56 ? -27.461 -15.998 -14.188 1.00 41.27 56 SER B C 1
ATOM 1341 O O . SER B 2 56 ? -27.700 -15.099 -13.377 1.00 43.00 56 SER B O 1
ATOM 1344 N N . THR B 2 57 ? -27.880 -17.248 -14.028 1.00 45.23 57 THR B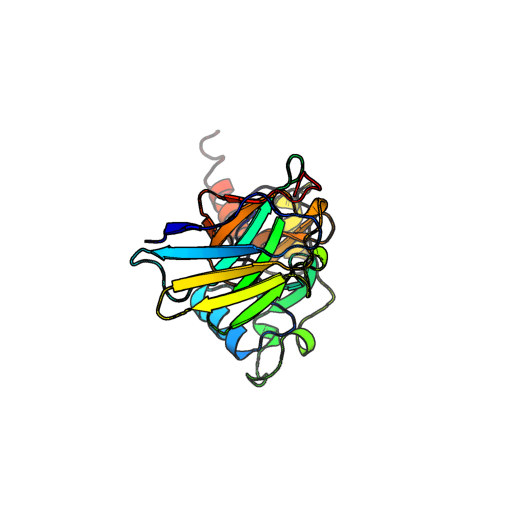 N 1
ATOM 1345 C CA . THR B 2 57 ? -28.732 -17.658 -12.923 1.00 43.51 57 THR B CA 1
ATOM 1346 C C . THR B 2 57 ? -27.928 -18.397 -11.859 1.00 41.74 57 THR B C 1
ATOM 1347 O O . THR B 2 57 ? -26.842 -18.923 -12.116 1.00 40.44 57 THR B O 1
ATOM 1351 N N . ASN B 2 58 ? -28.487 -18.429 -10.651 1.00 38.70 58 ASN B N 1
ATOM 1352 C CA . ASN B 2 58 ? -27.876 -19.118 -9.519 1.00 38.31 58 ASN B CA 1
ATOM 1353 C C . ASN B 2 58 ? -28.992 -19.630 -8.625 1.00 38.21 58 ASN B C 1
ATOM 1354 O O . ASN B 2 58 ? -29.801 -18.837 -8.135 1.00 40.98 58 ASN B O 1
ATOM 1359 N N . TYR B 2 59 ? -29.039 -20.943 -8.412 1.00 39.98 59 TYR B N 1
ATOM 1360 C CA . TYR B 2 59 ? -30.108 -21.577 -7.654 1.00 42.67 59 TYR B CA 1
ATOM 1361 C C . TYR B 2 59 ? -29.548 -22.306 -6.442 1.00 41.62 59 TYR B C 1
ATOM 1362 O O . TYR B 2 59 ? -28.467 -22.901 -6.506 1.00 43.21 59 TYR B O 1
ATOM 1371 N N . ALA B 2 60 ? -30.293 -22.265 -5.343 1.00 43.30 60 ALA B N 1
ATOM 1372 C CA . ALA B 2 60 ? -30.024 -23.171 -4.237 1.00 45.12 60 ALA B CA 1
ATOM 1373 C C . ALA B 2 60 ? -30.391 -24.591 -4.649 1.00 44.80 60 ALA B C 1
ATOM 1374 O O . ALA B 2 60 ? -31.355 -24.808 -5.389 1.00 47.66 60 ALA B O 1
ATOM 1376 N N . ASP B 2 61 ? -29.606 -25.563 -4.174 1.00 47.33 61 ASP B N 1
ATOM 1377 C CA . ASP B 2 61 ? -29.788 -26.947 -4.607 1.00 54.29 61 ASP B CA 1
ATOM 1378 C C . ASP B 2 61 ? -31.179 -27.473 -4.274 1.00 54.48 61 ASP B C 1
ATOM 1379 O O . ASP B 2 61 ? -31.723 -28.299 -5.017 1.00 59.33 61 ASP B O 1
ATOM 1384 N N . SER B 2 62 ? -31.771 -27.004 -3.174 1.00 50.09 62 SER B N 1
ATOM 1385 C CA . SER B 2 62 ? -33.061 -27.530 -2.740 1.00 52.78 62 SER B CA 1
ATOM 1386 C C . SER B 2 62 ? -34.188 -27.144 -3.689 1.00 51.96 62 SER B C 1
ATOM 1387 O O . SER B 2 62 ? -35.189 -27.863 -3.781 1.00 54.88 62 SER B O 1
ATOM 1390 N N . VAL B 2 63 ? -34.053 -26.022 -4.395 1.00 48.35 63 VAL B N 1
ATOM 1391 C CA . VAL B 2 63 ? -35.074 -25.550 -5.324 1.00 45.99 63 VAL B CA 1
ATOM 1392 C C . VAL B 2 63 ? -34.649 -25.693 -6.773 1.00 48.18 63 VAL B C 1
ATOM 1393 O O . VAL B 2 63 ? -35.389 -25.260 -7.669 1.00 48.14 63 VAL B O 1
ATOM 1397 N N . LYS B 2 64 ? -33.487 -26.288 -7.034 1.00 50.48 64 LYS B N 1
ATOM 1398 C CA . LYS B 2 64 ? -32.970 -26.378 -8.393 1.00 53.26 64 LYS B CA 1
ATOM 1399 C C . LYS B 2 64 ? -33.902 -27.207 -9.268 1.00 52.67 64 LYS B C 1
ATOM 1400 O O . LYS B 2 64 ? -34.330 -28.299 -8.883 1.00 57.17 64 LYS B O 1
ATOM 1406 N N . GLY B 2 65 ? -34.214 -26.684 -10.446 1.00 50.18 65 GLY B N 1
ATOM 1407 C CA . GLY B 2 65 ? -35.134 -27.360 -11.360 1.00 48.65 65 GLY B CA 1
ATOM 1408 C C . GLY B 2 65 ? -36.597 -27.088 -11.106 1.00 49.58 65 GLY B C 1
ATOM 1409 O O . GLY B 2 65 ? -37.340 -26.766 -12.039 1.00 52.16 65 GLY B O 1
ATOM 1410 N N . ARG B 2 66 ? -37.037 -27.210 -9.852 1.00 51.32 66 ARG B N 1
ATOM 1411 C CA . ARG B 2 66 ? -38.429 -26.926 -9.524 1.00 52.48 66 ARG B CA 1
ATOM 1412 C C . ARG B 2 66 ? -38.749 -25.444 -9.664 1.00 51.67 66 ARG B C 1
ATOM 1413 O O . ARG B 2 66 ? -39.879 -25.087 -10.015 1.00 53.54 66 ARG B O 1
ATOM 1421 N N . PHE B 2 67 ? -37.780 -24.574 -9.392 1.00 44.96 67 PHE B N 1
ATOM 1422 C CA . PHE B 2 67 ? -37.966 -23.133 -9.466 1.00 43.46 67 PHE B CA 1
ATOM 1423 C C . PHE B 2 67 ? -37.191 -22.580 -10.655 1.00 45.21 67 PHE B C 1
ATOM 1424 O O . PHE B 2 67 ? -36.094 -23.054 -10.966 1.00 48.51 67 PHE B O 1
ATOM 1432 N N . THR B 2 68 ? -37.764 -21.576 -11.319 1.00 45.80 68 THR B N 1
ATOM 1433 C CA . THR B 2 68 ? -37.124 -20.907 -12.444 1.00 46.13 68 THR B CA 1
ATOM 1434 C C . THR B 2 68 ? -37.255 -19.400 -12.276 1.00 43.62 68 THR B C 1
ATOM 1435 O O . THR B 2 68 ? -38.322 -18.900 -11.908 1.00 45.70 68 THR B O 1
ATOM 1439 N N . ILE B 2 69 ? -36.170 -18.679 -12.556 1.00 40.76 69 ILE B N 1
ATOM 1440 C CA . ILE B 2 69 ? -36.119 -17.232 -12.390 1.00 39.57 69 ILE B CA 1
ATOM 1441 C C . ILE B 2 69 ? -35.840 -16.585 -13.740 1.00 41.26 69 ILE B C 1
ATOM 1442 O O . ILE B 2 69 ? -35.082 -17.121 -14.556 1.00 44.76 69 ILE B O 1
ATOM 1447 N N . SER B 2 70 ? -36.476 -15.439 -13.980 1.00 42.65 70 SER B N 1
ATOM 1448 C CA . SER B 2 70 ? -36.261 -14.658 -15.189 1.00 44.67 70 SER B CA 1
ATOM 1449 C C . SER B 2 70 ? -36.421 -13.186 -14.837 1.00 45.12 70 SER B C 1
ATOM 1450 O O . SER B 2 70 ? -36.910 -12.838 -13.759 1.00 48.55 70 SER B O 1
ATOM 1453 N N . ARG B 2 71 ? -36.006 -12.316 -15.756 1.00 42.95 71 ARG B N 1
ATOM 1454 C CA . ARG B 2 71 ? -36.081 -10.886 -15.492 1.00 51.54 71 ARG B CA 1
ATOM 1455 C C . ARG B 2 71 ? -36.334 -10.116 -16.780 1.00 53.92 71 ARG B C 1
ATOM 1456 O O . ARG B 2 71 ? -35.791 -10.452 -17.836 1.00 50.59 71 ARG B O 1
ATOM 1464 N N . ASP B 2 72 ? -37.163 -9.080 -16.674 1.00 54.00 72 ASP B N 1
ATOM 1465 C CA . ASP B 2 72 ? -37.404 -8.134 -17.756 1.00 55.88 72 ASP B CA 1
ATOM 1466 C C . ASP B 2 72 ? -36.507 -6.925 -17.509 1.00 56.82 72 ASP B C 1
ATOM 1467 O O . ASP B 2 72 ? -36.766 -6.128 -16.601 1.00 51.73 72 ASP B O 1
ATOM 1472 N N . ASN B 2 73 ? -35.450 -6.794 -18.315 1.00 51.06 73 ASN B N 1
ATOM 1473 C CA . ASN B 2 73 ? -34.468 -5.738 -18.081 1.00 51.13 73 ASN B CA 1
ATOM 1474 C C . ASN B 2 73 ? -35.056 -4.357 -18.342 1.00 49.95 73 ASN B C 1
ATOM 1475 O O . ASN B 2 73 ? -34.763 -3.406 -17.608 1.00 51.62 73 ASN B O 1
ATOM 1480 N N . ALA B 2 74 ? -35.888 -4.224 -19.378 1.00 51.85 74 ALA B N 1
ATOM 1481 C CA . ALA B 2 74 ? -36.463 -2.921 -19.693 1.00 58.26 74 ALA B CA 1
ATOM 1482 C C . ALA B 2 74 ? -37.440 -2.460 -18.620 1.00 60.09 74 ALA B C 1
ATOM 1483 O O . ALA B 2 74 ? -37.577 -1.254 -18.387 1.00 67.98 74 ALA B O 1
ATOM 1485 N N . LYS B 2 75 ? -38.120 -3.394 -17.959 1.00 59.10 75 LYS B N 1
ATOM 1486 C CA . LYS B 2 75 ? -39.084 -3.069 -16.918 1.00 64.42 75 LYS B CA 1
ATOM 1487 C C . LYS B 2 75 ? -38.521 -3.226 -15.511 1.00 62.69 75 LYS B C 1
ATOM 1488 O O . LYS B 2 75 ? -39.232 -2.938 -14.543 1.00 63.40 75 LYS B O 1
ATOM 1494 N N . ASN B 2 76 ? -37.270 -3.670 -15.376 1.00 59.34 76 ASN B N 1
ATOM 1495 C CA . ASN B 2 76 ? -36.619 -3.842 -14.076 1.00 58.71 76 ASN B CA 1
ATOM 1496 C C . ASN B 2 76 ? -37.458 -4.724 -13.154 1.00 58.16 76 ASN B C 1
ATOM 1497 O O . ASN B 2 76 ? -37.670 -4.422 -11.978 1.00 59.07 76 ASN B O 1
ATOM 1502 N N . THR B 2 77 ? -37.942 -5.833 -13.707 1.00 51.74 77 THR B N 1
ATOM 1503 C CA . THR B 2 77 ? -38.826 -6.744 -12.995 1.00 48.47 77 THR B CA 1
ATOM 1504 C C . THR B 2 77 ? -38.232 -8.142 -13.026 1.00 49.57 77 THR B C 1
ATOM 1505 O O . THR B 2 77 ? -37.813 -8.616 -14.087 1.00 52.54 77 THR B O 1
ATOM 1509 N N . VAL B 2 78 ? -38.194 -8.797 -11.869 1.00 44.16 78 VAL B N 1
ATOM 1510 C CA . VAL B 2 78 ? -37.728 -10.174 -11.756 1.00 50.30 78 VAL B CA 1
ATOM 1511 C C . VAL B 2 78 ? -38.920 -11.055 -11.405 1.00 51.30 78 VAL B C 1
ATOM 1512 O O . VAL B 2 78 ? -39.825 -10.633 -10.675 1.00 52.64 78 VAL B O 1
ATOM 1516 N N . TYR B 2 79 ? -38.932 -12.269 -11.949 1.00 48.54 79 TYR B N 1
ATOM 1517 C CA . TYR B 2 79 ? -40.011 -13.222 -11.731 1.00 49.34 79 TYR B CA 1
ATOM 1518 C C . TYR B 2 79 ? -39.442 -14.522 -11.182 1.00 49.48 79 TYR B C 1
ATOM 1519 O O . TYR B 2 79 ? -38.388 -14.986 -11.629 1.00 49.63 79 TYR B O 1
ATOM 1528 N N . LEU B 2 80 ? -40.143 -15.108 -10.214 1.00 46.68 80 LEU B N 1
ATOM 1529 C CA . LEU B 2 80 ? -39.788 -16.411 -9.660 1.00 41.08 80 LEU B CA 1
ATOM 1530 C C . LEU B 2 80 ? -40.957 -17.357 -9.898 1.00 42.80 80 LEU B C 1
ATOM 1531 O O . LEU B 2 80 ? -42.023 -17.199 -9.292 1.00 47.60 80 LEU B O 1
ATOM 1536 N N . GLN B 2 81 ? -40.760 -18.328 -10.782 1.00 40.21 81 GLN B N 1
ATOM 1537 C CA . GLN B 2 81 ? -41.762 -19.345 -11.068 1.00 41.29 81 GLN B CA 1
ATOM 1538 C C . GLN B 2 81 ? -41.449 -20.581 -10.234 1.00 45.06 81 GLN B C 1
ATOM 1539 O O . GLN B 2 81 ? -40.348 -21.134 -10.327 1.00 48.71 81 GLN B O 1
ATOM 1545 N N . MET B 2 82 ? -42.411 -21.007 -9.422 1.00 44.49 82 MET B N 1
ATOM 1546 C CA . MET B 2 82 ? -42.240 -22.137 -8.520 1.00 45.88 82 MET B CA 1
ATOM 1547 C C . MET B 2 82 ? -43.167 -23.269 -8.939 1.00 45.87 82 MET B C 1
ATOM 1548 O O . MET B 2 82 ? -44.367 -23.053 -9.134 1.00 51.33 82 MET B O 1
ATOM 1553 N N . ASN B 2 83 ? -42.607 -24.469 -9.082 1.00 40.50 83 ASN B N 1
ATOM 1554 C CA . ASN B 2 83 ? -43.369 -25.660 -9.423 1.00 41.74 83 ASN B CA 1
ATOM 1555 C C . ASN B 2 83 ? -43.001 -26.785 -8.469 1.00 45.80 83 ASN B C 1
ATOM 1556 O O . ASN B 2 83 ? -41.966 -26.742 -7.797 1.00 47.20 83 ASN B O 1
ATOM 1561 N N . SER B 2 84 ? -43.861 -27.804 -8.428 1.00 43.86 84 SER B N 1
ATOM 1562 C CA . SER B 2 84 ? -43.676 -28.962 -7.556 1.00 46.64 84 SER B CA 1
ATOM 1563 C C . SER B 2 84 ? -43.402 -28.518 -6.121 1.00 46.98 84 SER B C 1
ATOM 1564 O O . SER B 2 84 ? -42.459 -28.971 -5.468 1.00 46.04 84 SER B O 1
ATOM 1567 N N . LEU B 2 85 ? -44.238 -27.603 -5.638 1.00 46.30 85 LEU B N 1
ATOM 1568 C CA . LEU B 2 85 ? -44.013 -26.994 -4.335 1.00 46.20 85 LEU B CA 1
ATOM 1569 C C . LEU B 2 85 ? -44.201 -28.009 -3.216 1.00 50.00 85 LEU B C 1
ATOM 1570 O O . LEU B 2 85 ? -45.117 -28.836 -3.247 1.00 53.15 85 LEU B O 1
ATOM 1575 N N . LYS B 2 86 ? -43.319 -27.940 -2.227 1.00 49.66 86 LYS B N 1
ATOM 1576 C CA . LYS B 2 86 ? -43.306 -28.813 -1.071 1.00 53.22 86 LYS B CA 1
ATOM 1577 C C . LYS B 2 86 ? -43.698 -28.038 0.183 1.00 52.78 86 LYS B C 1
ATOM 1578 O O . LYS B 2 86 ? -43.537 -26.815 0.237 1.00 51.66 86 LYS B O 1
ATOM 1584 N N . PRO B 2 87 ? -44.227 -28.719 1.204 1.00 52.73 87 PRO B N 1
ATOM 1585 C CA . PRO B 2 87 ? -44.503 -28.028 2.474 1.00 51.15 87 PRO B CA 1
ATOM 1586 C C . PRO B 2 87 ? -43.287 -27.334 3.065 1.00 54.53 87 PRO B C 1
ATOM 1587 O O . PRO B 2 87 ? -43.438 -26.301 3.730 1.00 51.63 87 PRO B O 1
ATOM 1591 N N . GLU B 2 88 ? -42.082 -27.863 2.837 1.00 54.99 88 GLU B N 1
ATOM 1592 C CA . GLU B 2 88 ? -40.874 -27.213 3.331 1.00 53.15 88 GLU B CA 1
ATOM 1593 C C . GLU B 2 88 ? -40.552 -25.924 2.586 1.00 48.78 88 GLU B C 1
ATOM 1594 O O . GLU B 2 88 ? -39.673 -25.178 3.029 1.00 47.07 88 GLU B O 1
ATOM 1600 N N . ASP B 2 89 ? -41.229 -25.648 1.470 1.00 47.74 89 ASP B N 1
ATOM 1601 C CA . ASP B 2 89 ? -41.072 -24.381 0.768 1.00 46.95 89 ASP B CA 1
ATOM 1602 C C . ASP B 2 89 ? -41.844 -23.244 1.425 1.00 48.09 89 ASP B C 1
ATOM 1603 O O . ASP B 2 89 ? -41.742 -22.101 0.965 1.00 44.83 89 ASP B O 1
ATOM 1608 N N . THR B 2 90 ? -42.609 -23.528 2.477 1.00 44.38 90 THR B N 1
ATOM 1609 C CA . THR B 2 90 ? -43.366 -22.496 3.175 1.00 51.50 90 THR B CA 1
ATOM 1610 C C . THR B 2 90 ? -42.409 -21.534 3.869 1.00 49.77 90 THR B C 1
ATOM 1611 O O . THR B 2 90 ? -41.621 -21.946 4.727 1.00 57.58 90 THR B O 1
ATOM 1615 N N . ALA B 2 91 ? -42.479 -20.257 3.499 1.00 48.22 91 ALA B N 1
ATOM 1616 C CA . ALA B 2 91 ? -41.601 -19.233 4.054 1.00 46.91 91 ALA B CA 1
ATOM 1617 C C . ALA B 2 91 ? -42.090 -17.869 3.589 1.00 45.66 91 ALA B C 1
ATOM 1618 O O . ALA B 2 91 ? -42.970 -17.761 2.730 1.00 45.38 91 ALA B O 1
ATOM 1620 N N . VAL B 2 92 ? -41.508 -16.827 4.175 1.00 43.55 92 VAL B N 1
ATOM 1621 C CA . VAL B 2 92 ? -41.656 -15.465 3.675 1.00 47.28 92 VAL B CA 1
ATOM 1622 C C . VAL B 2 92 ? -40.585 -15.248 2.615 1.00 47.39 92 VAL B C 1
ATOM 1623 O O . VAL B 2 92 ? -39.392 -15.430 2.881 1.00 45.91 92 VAL B O 1
ATOM 1627 N N . TYR B 2 93 ? -41.004 -14.866 1.413 1.00 47.13 93 TYR B N 1
ATOM 1628 C CA . TYR B 2 93 ? -40.095 -14.707 0.285 1.00 44.03 93 TYR B CA 1
ATOM 1629 C C . TYR B 2 93 ? -39.795 -13.226 0.079 1.00 47.05 93 TYR B C 1
ATOM 1630 O O . TYR B 2 93 ? -40.711 -12.426 -0.143 1.00 50.37 93 TYR B O 1
ATOM 1639 N N . TYR B 2 94 ? -38.516 -12.869 0.158 1.00 47.66 94 TYR B N 1
ATOM 1640 C CA . TYR B 2 94 ? -38.059 -11.492 0.021 1.00 45.89 94 TYR B CA 1
ATOM 1641 C C . TYR B 2 94 ? -37.387 -11.308 -1.332 1.00 48.54 94 TYR B C 1
ATOM 1642 O O . TYR B 2 94 ? -36.566 -12.137 -1.741 1.00 46.51 94 TYR B O 1
ATOM 1651 N N . CYS B 2 95 ? -37.732 -10.223 -2.018 1.00 52.41 95 CYS B N 1
ATOM 1652 C CA . CYS B 2 95 ? -37.066 -9.837 -3.254 1.00 46.47 95 CYS B CA 1
ATOM 1653 C C . CYS B 2 95 ? -35.846 -8.987 -2.925 1.00 45.48 95 CYS B C 1
ATOM 1654 O O . CYS B 2 95 ? -35.930 -8.066 -2.107 1.00 50.86 95 CYS B O 1
ATOM 1657 N N . THR B 2 96 ? -34.717 -9.295 -3.559 1.00 46.30 96 THR B N 1
ATOM 1658 C CA . THR B 2 96 ? -33.463 -8.617 -3.267 1.00 43.54 96 THR B CA 1
ATOM 1659 C C . THR B 2 96 ? -32.855 -8.058 -4.546 1.00 46.94 96 THR B C 1
ATOM 1660 O O . THR B 2 96 ? -33.243 -8.418 -5.661 1.00 50.71 96 THR B O 1
ATOM 1664 N N . ALA B 2 97 ? -31.864 -7.201 -4.371 1.00 46.14 97 ALA B N 1
ATOM 1665 C CA . ALA B 2 97 ? -31.140 -6.581 -5.459 1.00 40.33 97 ALA B CA 1
ATOM 1666 C C . ALA B 2 97 ? -29.734 -6.232 -5.045 1.00 49.93 97 ALA B C 1
ATOM 1667 O O . ALA B 2 97 ? -29.475 -5.954 -3.905 1.00 49.64 97 ALA B O 1
ATOM 1669 N N . GLY B 2 98 ? -28.821 -6.253 -5.994 1.00 47.40 98 GLY B N 1
ATOM 1670 C CA . GLY B 2 98 ? -27.442 -5.943 -5.727 1.00 49.37 98 GLY B CA 1
ATOM 1671 C C . GLY B 2 98 ? -26.536 -6.294 -6.872 1.00 47.23 98 GLY B C 1
ATOM 1672 O O . GLY B 2 98 ? -26.808 -5.954 -7.975 1.00 46.69 98 GLY B O 1
ATOM 1673 N N . TRP B 2 99 ? -25.455 -6.978 -6.585 1.00 35.16 99 TRP B N 1
ATOM 1674 C CA . TRP B 2 99 ? -24.521 -7.406 -7.579 1.00 40.94 99 TRP B CA 1
ATOM 1675 C C . TRP B 2 99 ? -24.053 -8.802 -7.292 1.00 39.19 99 TRP B C 1
ATOM 1676 O O . TRP B 2 99 ? -23.991 -9.197 -6.170 1.00 37.91 99 TRP B O 1
ATOM 1687 N N . GLY B 2 100 ? -23.724 -9.547 -8.324 1.00 39.83 100 GLY B N 1
ATOM 1688 C CA . GLY B 2 100 ? -23.189 -10.883 -8.178 1.00 41.09 100 GLY B CA 1
ATOM 1689 C C . GLY B 2 100 ? -24.259 -11.946 -8.041 1.00 37.19 100 GLY B C 1
ATOM 1690 O O . GLY B 2 100 ? -25.462 -11.709 -8.189 1.00 37.41 100 GLY B O 1
ATOM 1691 N N . ALA B 2 101 ? -23.790 -13.158 -7.735 1.00 35.65 101 ALA B N 1
ATOM 1692 C CA . ALA B 2 101 ? -24.670 -14.319 -7.690 1.00 40.76 101 ALA B CA 1
ATOM 1693 C C . ALA B 2 101 ? -25.536 -14.356 -6.437 1.00 41.44 101 ALA B C 1
ATOM 1694 O O . ALA B 2 101 ? -26.532 -15.087 -6.413 1.00 38.12 101 ALA B O 1
ATOM 1696 N N . THR B 2 102 ? -25.184 -13.598 -5.401 1.00 41.31 102 THR B N 1
ATOM 1697 C CA . THR B 2 102 ? -25.956 -13.533 -4.160 1.00 35.61 102 THR B CA 1
ATOM 1698 C C . THR B 2 102 ? -26.193 -12.067 -3.811 1.00 41.83 102 THR B C 1
ATOM 1699 O O . THR B 2 102 ? -25.557 -11.523 -2.900 1.00 45.21 102 THR B O 1
ATOM 1703 N N . PRO B 2 103 ? -27.106 -11.398 -4.520 1.00 39.07 103 PRO B N 1
ATOM 1704 C CA . PRO B 2 103 ? -27.350 -9.971 -4.254 1.00 42.04 103 PRO B CA 1
ATOM 1705 C C . PRO B 2 103 ? -28.162 -9.779 -2.979 1.00 43.91 103 PRO B C 1
ATOM 1706 O O . PRO B 2 103 ? -29.246 -10.347 -2.826 1.00 46.91 103 PRO B O 1
ATOM 1710 N N . ARG B 2 104 ? -27.628 -8.966 -2.060 1.00 45.59 104 ARG B N 1
ATOM 1711 C CA . ARG B 2 104 ? -28.261 -8.721 -0.769 1.00 47.24 104 ARG B CA 1
ATOM 1712 C C . ARG B 2 104 ? -28.290 -7.244 -0.388 1.00 47.03 104 ARG B C 1
ATOM 1713 O O . ARG B 2 104 ? -28.591 -6.927 0.769 1.00 51.38 104 ARG B O 1
ATOM 1721 N N . SER B 2 105 ? -27.989 -6.335 -1.317 1.00 43.85 105 SER B N 1
ATOM 1722 C CA . SER B 2 105 ? -27.818 -4.933 -0.943 1.00 41.94 105 SER B CA 1
ATOM 1723 C C . SER B 2 105 ? -29.151 -4.265 -0.623 1.00 41.41 105 SER B C 1
ATOM 1724 O O . SER B 2 105 ? -29.221 -3.410 0.268 1.00 48.14 105 SER B O 1
ATOM 1727 N N . TYR B 2 106 ? -30.214 -4.628 -1.336 1.00 42.28 106 TYR B N 1
ATOM 1728 C CA . TYR B 2 106 ? -31.526 -4.030 -1.135 1.00 42.60 106 TYR B CA 1
ATOM 1729 C C . TYR B 2 106 ? -32.564 -5.134 -0.991 1.00 43.25 106 TYR B C 1
ATOM 1730 O O . TYR B 2 106 ? -32.416 -6.219 -1.555 1.00 48.37 106 TYR B O 1
ATOM 1739 N N . TRP B 2 107 ? -33.614 -4.850 -0.222 1.00 45.70 107 TRP B N 1
ATOM 1740 C CA . TRP B 2 107 ? -34.601 -5.860 0.135 1.00 39.89 107 TRP B CA 1
ATOM 1741 C C . TRP B 2 107 ? -36.008 -5.290 0.037 1.00 42.82 107 TRP B C 1
ATOM 1742 O O . TRP B 2 107 ? -36.227 -4.090 0.225 1.00 43.31 107 TRP B O 1
ATOM 1753 N N . GLY B 2 108 ? -36.965 -6.174 -0.251 1.00 41.64 108 GLY B N 1
ATOM 1754 C CA . GLY B 2 108 ? -38.369 -5.831 -0.197 1.00 49.04 108 GLY B CA 1
ATOM 1755 C C . GLY B 2 108 ? -38.996 -6.235 1.126 1.00 52.77 108 GLY B C 1
ATOM 1756 O O . GLY B 2 108 ? -38.369 -6.851 1.986 1.00 50.27 108 GLY B O 1
ATOM 1757 N N . GLN B 2 109 ? -40.271 -5.876 1.282 1.00 60.94 109 GLN B N 1
ATOM 1758 C CA . GLN B 2 109 ? -40.966 -6.150 2.535 1.00 67.95 109 GLN B CA 1
ATOM 1759 C C . GLN B 2 109 ? -41.318 -7.621 2.715 1.00 64.73 109 GLN B C 1
ATOM 1760 O O . GLN B 2 109 ? -41.664 -8.020 3.832 1.00 65.82 109 GLN B O 1
ATOM 1766 N N . GLY B 2 110 ? -41.240 -8.425 1.667 1.00 60.18 110 GLY B N 1
ATOM 1767 C CA . GLY B 2 110 ? -41.519 -9.847 1.801 1.00 58.59 110 GLY B CA 1
ATOM 1768 C C . GLY B 2 110 ? -42.968 -10.186 1.516 1.00 63.35 110 GLY B C 1
ATOM 1769 O O . GLY B 2 110 ? -43.876 -9.369 1.669 1.00 59.24 110 GLY B O 1
ATOM 1770 N N . THR B 2 111 ? -43.184 -11.431 1.089 1.00 51.67 111 THR B N 1
ATOM 1771 C CA . THR B 2 111 ? -44.515 -11.942 0.791 1.00 54.13 111 THR B CA 1
ATOM 1772 C C . THR B 2 111 ? -44.603 -13.394 1.241 1.00 54.05 111 THR B C 1
ATOM 1773 O O . THR B 2 111 ? -43.649 -14.160 1.081 1.00 57.84 111 THR B O 1
ATOM 1777 N N . GLN B 2 112 ? -45.750 -13.764 1.803 1.00 52.33 112 GLN B N 1
ATOM 1778 C CA . GLN B 2 112 ? -45.914 -15.084 2.398 1.00 56.69 112 GLN B CA 1
ATOM 1779 C C . GLN B 2 112 ? -46.312 -16.116 1.350 1.00 53.96 112 GLN B C 1
ATOM 1780 O O . GLN B 2 112 ? -47.162 -15.859 0.493 1.00 56.47 112 GLN B O 1
ATOM 1786 N N . VAL B 2 113 ? -45.688 -17.290 1.426 1.00 49.17 113 VAL B N 1
ATOM 1787 C CA . VAL B 2 113 ? -46.031 -18.434 0.588 1.00 46.42 113 VAL B CA 1
ATOM 1788 C C . VAL B 2 113 ? -46.223 -19.636 1.502 1.00 49.52 113 VAL B C 1
ATOM 1789 O O . VAL B 2 113 ? -45.295 -20.027 2.220 1.00 50.35 113 VAL B O 1
ATOM 1793 N N . THR B 2 114 ? -47.421 -20.218 1.476 1.00 52.62 114 THR B N 1
ATOM 1794 C CA . THR B 2 114 ? -47.779 -21.330 2.348 1.00 52.98 114 THR B CA 1
ATOM 1795 C C . THR B 2 114 ? -48.128 -22.539 1.493 1.00 51.71 114 THR B C 1
ATOM 1796 O O . THR B 2 114 ? -49.037 -22.472 0.659 1.00 48.91 114 THR B O 1
ATOM 1800 N N . VAL B 2 115 ? -47.411 -23.639 1.703 1.00 51.55 115 VAL B N 1
ATOM 1801 C CA . VAL B 2 115 ? -47.636 -24.886 0.980 1.00 52.22 115 VAL B CA 1
ATOM 1802 C C . VAL B 2 115 ? -48.067 -25.930 2.000 1.00 56.52 115 VAL B C 1
ATOM 1803 O O . VAL B 2 115 ? -47.250 -26.393 2.806 1.00 59.50 115 VAL B O 1
ATOM 1807 N N . SER B 2 116 ? -49.345 -26.298 1.972 1.00 59.24 116 SER B N 1
ATOM 1808 C CA . SER B 2 116 ? -49.859 -27.321 2.871 1.00 64.48 116 SER B CA 1
ATOM 1809 C C . SER B 2 116 ? -51.133 -27.903 2.279 1.00 65.94 116 SER B C 1
ATOM 1810 O O . SER B 2 116 ? -51.878 -27.217 1.574 1.00 68.59 116 SER B O 1
ATOM 1813 N N . SER B 2 117 ? -51.369 -29.178 2.575 1.00 63.00 117 SER B N 1
ATOM 1814 C CA . SER B 2 117 ? -52.576 -29.848 2.112 1.00 68.66 117 SER B CA 1
ATOM 1815 C C . SER B 2 117 ? -53.800 -29.267 2.811 1.00 72.65 117 SER B C 1
ATOM 1816 O O . SER B 2 117 ? -53.838 -29.173 4.042 1.00 75.86 117 SER B O 1
ATOM 1819 N N . HIS B 2 118 ? -54.800 -28.871 2.025 1.00 70.36 118 HIS B N 1
ATOM 1820 C CA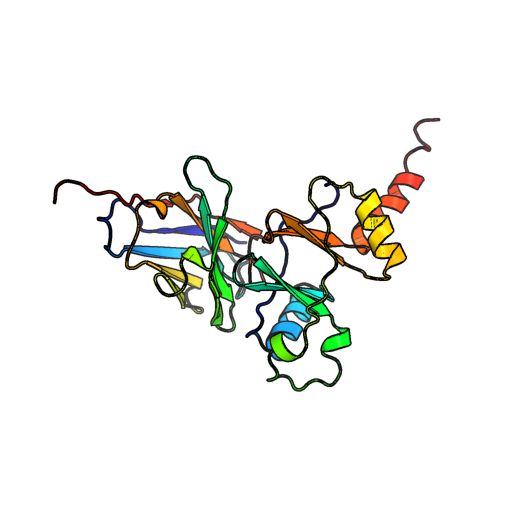 . HIS B 2 118 ? -56.000 -28.245 2.563 1.00 72.42 118 HIS B CA 1
ATOM 1821 C C . HIS B 2 118 ? -57.182 -28.574 1.657 1.00 81.08 118 HIS B C 1
ATOM 1822 O O . HIS B 2 118 ? -57.028 -29.186 0.597 1.00 83.94 118 HIS B O 1
ATOM 1829 N N . HIS B 2 119 ? -58.371 -28.151 2.088 1.00 87.63 119 HIS B N 1
ATOM 1830 C CA . HIS B 2 119 ? -59.602 -28.464 1.370 1.00 93.42 119 HIS B CA 1
ATOM 1831 C C . HIS B 2 119 ? -59.605 -27.818 -0.012 1.00 97.31 119 HIS B C 1
ATOM 1832 O O . HIS B 2 119 ? -59.401 -26.608 -0.146 1.00 94.06 119 HIS B O 1
ATOM 1839 N N . HIS B 2 120 ? -59.833 -28.632 -1.040 1.00 102.60 120 HIS B N 1
ATOM 1840 C CA . HIS B 2 120 ? -59.894 -28.140 -2.414 1.00 105.04 120 HIS B CA 1
ATOM 1841 C C . HIS B 2 120 ? -61.153 -27.309 -2.641 1.00 104.98 120 HIS B C 1
ATOM 1842 O O . HIS B 2 120 ? -62.269 -27.827 -2.593 1.00 104.77 120 HIS B O 1
#

Organism: Archaeoglobus fulgidus (strain ATCC 49558 / DSM 4304 / JCM 9628 / NBRC 100126 / VC-16) (NCBI:txid224325)

CATH classification: 2.60.40.10

InterPro domains:
  IPR000644 CBS domain [PF00571] (234-285)
  IPR000644 CBS domain [PF00571] (292-344)
  IPR000644 CBS domain [PS51371] (238-295)
  IPR000644 CBS domain [PS51371] (296-353)
  IPR000644 CBS domain [SM00116] (241-288)
  IPR000644 CBS domain [SM00116] (299-346)
  IPR008915 Peptidase M50 [PF02163] (56-128)
  IPR008915 Peptidase M50 [PF02163] (133-193)
  IPR016483 Uncharacterised conserved protein UCP006404, peptidase M50/CBS [PIRSF006404] (1-351)
  IPR046342 CBS domain superfamily [G3DSA:3.10.580.10] (195-286)
  IPR046342 CBS domain superfamily [G3DSA:3.10.580.10] (287-355)
  IPR046342 CBS domain superfamily [SSF54631] (228-343)

Sequence (242 aa):
MDVMNTEVVTVTPEMTVSEVIDLILKTKHLGFPVVEGERLVGIITLHDIIGVEPEERVGNIMSREVVAVSPNQSAFEAFKIMSEMGIGRLPVVEHGRVVGIVSRSDLMRIKEILEALEVMGWQVQLQESGGGLVQPGGSLRLSCAASGSGFNNNAMGWYRQAPGKQRELVAAITSFGSTNYADSVKGRFTISRDNAKNTVYLQMNSLKPEDTAVYYCTAGWGATPRSYWGQGTQVTVSSHHH

Solvent-accessible surface area: 12450 Å² total; per-residue (Å²): 42,107,49,42,58,76,78,8,16,0,0,8,13,128,2,47,0,44,8,2,62,59,17,19,117,112,27,157,73,94,4,2,0,0,0,71,0,20,95,27,28,0,27,0,41,66,150,41,16,112,75,38,109,66,133,55,71,0,3,92,48,18,48,156,154,45,59,38,4,34,31,135,51,39,7,146,76,0,59,126,37,1,69,119,108,59,55,12,48,0,3,0,28,61,173,35,99,15,57,0,22,0,34,97,68,62,10,90,172,66,107,116,88,97,107,63,80,113,100,151,68,237,134,22,100,7,106,11,62,46,32,29,102,15,41,54,53,20,64,42,142,0,24,0,51,9,62,37,106,27,17,92,81,4,5,0,0,0,0,16,54,18,128,78,132,146,111,24,1,0,0,1,12,11,34,116,38,30,57,9,30,12,81,52,1,129,68,37,3,73,7,58,34,47,67,101,132,42,12,0,44,0,59,0,54,61,3,90,80,110,0,27,3,41,0,28,0,0,0,0,78,2,2,10,1,67,30,79,77,9,137,22,22,91,0,45,2,47,98,68,176,182

Foldseek 3Di:
DPQWAQPFDAAEQAAWQQVVVVVCVVVVDQKHFYDDVQATQFIGGVVQCVPPDRRHGNNVRTGRPAAAAEPVDDPVVVLVVCVVVVHFKHFYDDPRGGRTMHGNVSVVVVVVVVVVPPVVVD/DWAKAKDWADEDEQQAKTKIKIFIDDPPDDQWKKFKWWAAPPGDIGGAKIAGSVGDIDGDPVQPPQKDKDADSVRRMIMIIGGNDDQVNWTWMKMATHHDGDGHPYIHPTDTHGYDHDDD